Protein AF-A0A6C8H1D2-F1 (afdb_monomer)

Nearest PDB structures (folds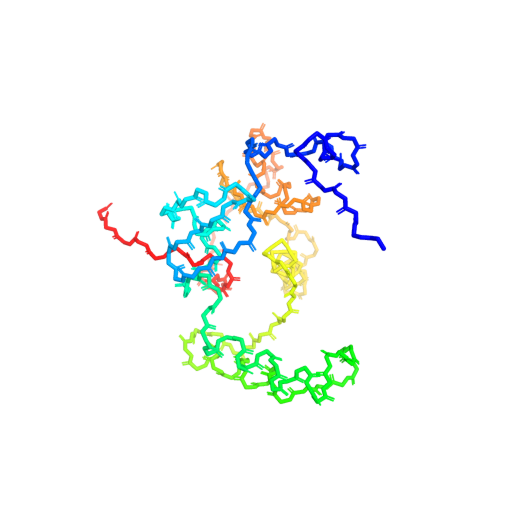eek):
  4add-assembly1_B  TM=1.004E+00  e=3.863E-22  Escherichia coli BL21
  4jev-assembly1_B  TM=9.952E-01  e=5.050E-17  Salmonella enterica subsp. enterica serovar Typhimurium str. LT2
  4jew-assembly1_A  TM=9.933E-01  e=2.148E-16  Salmonella enterica subsp. enterica serovar Typhimurium str. LT2
  4jey-assembly1_A  TM=9.924E-01  e=3.885E-16  Salmonella enterica subsp. enterica serovar Typhimurium str. LT2
  4jf1-assembly1_A  TM=9.965E-01  e=2.013E-15  Salmonella enterica subsp. enterica serovar Typhimurium str. LT2

Organism: NCBI:txid913083

Mean predicted aligned error: 9.1 Å

Radius of gyration: 21.72 Å; Cα contacts (8 Å, |Δi|>4): 127; chains: 1; bounding box: 42×48×67 Å

Solvent-accessible surface area (backbone atoms only — not comparable to full-atom values): 12020 Å² total; per-residue (Å²): 133,83,83,87,84,60,71,67,53,48,72,75,72,45,82,86,85,68,87,77,72,92,69,52,77,73,50,48,51,45,56,34,36,25,29,81,86,65,54,79,42,78,51,85,57,32,81,80,73,63,40,84,72,34,30,78,35,65,71,60,54,49,56,49,51,60,44,57,76,73,61,86,82,74,69,85,91,48,87,54,67,70,61,53,54,51,45,50,54,51,30,76,74,50,92,43,90,75,81,85,90,73,92,44,65,34,54,44,44,49,51,51,53,51,49,53,39,50,51,32,31,78,74,77,27,80,85,57,63,87,80,90,67,47,70,89,43,82,40,42,83,48,78,68,29,33,55,49,15,59,51,70,92,66,85,76,76,83,76,76,83,74,93,76,90,84,93,80,89,90,89,86,88,82,72,100,73,90,77,89,84,135

pLDDT: mean 85.51, std 24.72, range [24.69, 98.88]

Structure (mmCIF, N/CA/C/O backbone):
data_AF-A0A6C8H1D2-F1
#
_entry.id   AF-A0A6C8H1D2-F1
#
loop_
_atom_site.group_PDB
_atom_site.id
_atom_site.type_symbol
_atom_site.label_atom_id
_atom_site.label_alt_id
_atom_site.label_comp_id
_atom_site.label_asym_id
_atom_site.label_entity_id
_atom_site.label_seq_id
_atom_site.pdbx_PDB_ins_code
_atom_site.Cartn_x
_atom_site.Cartn_y
_atom_site.Cartn_z
_atom_site.occupancy
_atom_site.B_iso_or_equiv
_atom_site.auth_seq_id
_atom_site.auth_comp_id
_atom_site.auth_asym_id
_atom_site.auth_atom_id
_atom_site.pdbx_PDB_model_num
ATOM 1 N N . MET A 1 1 ? 1.523 -6.367 33.604 1.00 54.31 1 MET A N 1
ATOM 2 C CA . MET A 1 1 ? 0.778 -5.093 33.691 1.00 54.31 1 MET A CA 1
ATOM 3 C C . MET A 1 1 ? 0.625 -4.563 32.278 1.00 54.31 1 MET A C 1
ATOM 5 O O . MET A 1 1 ? 1.636 -4.448 31.599 1.00 54.31 1 MET A O 1
ATOM 9 N N . SER A 1 2 ? -0.600 -4.346 31.797 1.00 79.19 2 SER A N 1
ATOM 10 C CA . SER A 1 2 ? -0.817 -3.709 30.493 1.00 79.19 2 SER A CA 1
ATOM 11 C C . SER A 1 2 ? -0.502 -2.220 30.609 1.00 79.19 2 SER A C 1
ATOM 13 O O . SER A 1 2 ? -0.982 -1.565 31.533 1.00 79.19 2 SER A O 1
ATOM 15 N N . LEU A 1 3 ? 0.304 -1.697 29.689 1.00 89.12 3 LEU A N 1
ATOM 16 C CA . LEU A 1 3 ? 0.539 -0.263 29.555 1.00 89.12 3 LEU A CA 1
ATOM 17 C C . LEU A 1 3 ? -0.803 0.452 29.302 1.00 89.12 3 LEU A C 1
ATOM 19 O O . LEU A 1 3 ? -1.548 0.043 28.412 1.00 89.12 3 LEU A O 1
ATOM 23 N N . SER A 1 4 ? -1.114 1.493 30.079 1.00 92.38 4 SER A N 1
ATOM 24 C CA . SER A 1 4 ? -2.240 2.388 29.780 1.00 92.38 4 SER A CA 1
ATOM 25 C C . SER A 1 4 ? -1.819 3.343 28.667 1.00 92.38 4 SER A C 1
ATOM 27 O O . SER A 1 4 ? -0.808 4.020 28.816 1.00 92.38 4 SER A O 1
ATOM 29 N N . VAL A 1 5 ? -2.573 3.384 27.567 1.00 96.62 5 VAL A N 1
ATOM 30 C CA . VAL A 1 5 ? -2.261 4.197 26.380 1.00 96.62 5 VAL A CA 1
ATOM 31 C C . VAL A 1 5 ? -3.310 5.293 26.228 1.00 96.62 5 VAL A C 1
ATOM 33 O O . VAL A 1 5 ? -4.494 4.978 26.088 1.00 96.62 5 VAL A O 1
ATOM 36 N N . THR A 1 6 ? -2.877 6.555 26.232 1.00 97.69 6 THR A N 1
ATOM 37 C CA . THR A 1 6 ? -3.731 7.742 26.055 1.00 97.69 6 THR A CA 1
ATOM 38 C C . THR A 1 6 ? -3.340 8.545 24.812 1.00 97.69 6 THR A C 1
ATOM 40 O O . THR A 1 6 ? -2.340 8.255 24.149 1.00 97.69 6 THR A O 1
ATOM 43 N N . ARG A 1 7 ? -4.140 9.563 24.461 1.00 97.94 7 ARG A N 1
ATOM 44 C CA . ARG A 1 7 ? -3.873 10.420 23.296 1.00 97.94 7 ARG A CA 1
ATOM 45 C C . ARG A 1 7 ? -2.615 11.264 23.494 1.00 97.94 7 ARG A C 1
ATOM 47 O O . ARG A 1 7 ? -1.887 11.483 22.531 1.00 97.94 7 ARG A O 1
ATOM 54 N N . GLU A 1 8 ? -2.339 11.695 24.714 1.00 97.81 8 GLU A N 1
ATOM 55 C CA . GLU A 1 8 ? -1.189 12.528 25.076 1.00 97.81 8 GLU A CA 1
ATOM 56 C C . GLU A 1 8 ? 0.129 11.784 24.832 1.00 97.81 8 GLU A C 1
ATOM 58 O O . GLU A 1 8 ? 1.097 12.377 24.360 1.00 97.81 8 GLU A O 1
ATOM 63 N N . ASN A 1 9 ? 0.142 10.458 25.019 1.00 97.88 9 ASN A N 1
ATOM 64 C CA . ASN A 1 9 ? 1.323 9.643 24.732 1.00 97.88 9 ASN A CA 1
ATOM 65 C C . ASN A 1 9 ? 1.768 9.732 23.261 1.00 97.88 9 ASN A C 1
ATOM 67 O O . ASN A 1 9 ? 2.949 9.553 22.974 1.00 97.88 9 ASN A O 1
ATOM 71 N N . PHE A 1 10 ? 0.865 10.034 22.315 1.00 98.06 10 PHE A N 1
ATOM 72 C CA . PHE A 1 10 ? 1.261 10.270 20.922 1.00 98.06 10 PHE A CA 1
ATOM 73 C C . PHE A 1 10 ? 2.179 11.490 20.805 1.00 98.06 10 PHE A C 1
ATOM 75 O O . PHE A 1 10 ? 3.181 11.425 20.099 1.00 98.06 10 PHE A O 1
ATOM 82 N N . ASP A 1 11 ? 1.866 12.579 21.506 1.00 97.62 11 ASP A N 1
ATOM 83 C CA . ASP A 1 11 ? 2.649 13.815 21.435 1.00 97.62 11 ASP A CA 1
ATOM 84 C C . ASP A 1 11 ? 3.996 13.664 22.161 1.00 97.62 11 ASP A C 1
ATOM 86 O O . ASP A 1 11 ? 4.987 14.281 21.777 1.00 97.62 11 ASP A O 1
ATOM 90 N N . GLU A 1 12 ? 4.044 12.808 23.185 1.00 97.94 12 GLU A N 1
ATOM 91 C CA . GLU A 1 12 ? 5.267 12.501 23.928 1.00 97.94 12 GLU A CA 1
ATOM 92 C C . GLU A 1 12 ? 6.219 11.572 23.162 1.00 97.94 12 GLU A C 1
ATOM 94 O O . GLU A 1 12 ? 7.437 11.726 23.259 1.00 97.94 12 GLU A O 1
ATOM 99 N N . TRP A 1 13 ? 5.690 10.563 22.458 1.00 97.94 13 TRP A N 1
ATOM 100 C CA . TRP A 1 13 ? 6.504 9.442 21.964 1.00 97.94 13 TRP A CA 1
ATOM 101 C C . TRP A 1 13 ? 6.688 9.425 20.445 1.00 97.94 13 TRP A C 1
ATOM 103 O O . TRP A 1 13 ? 7.635 8.807 19.955 1.00 97.94 13 TRP A O 1
ATOM 113 N N . MET A 1 14 ? 5.806 10.071 19.677 1.00 98.06 14 MET A N 1
ATOM 114 C CA . MET A 1 14 ? 5.847 10.029 18.215 1.00 98.06 14 MET A CA 1
ATOM 115 C C . MET A 1 14 ? 6.536 11.260 17.629 1.00 98.06 14 MET A C 1
ATOM 117 O O . MET A 1 14 ? 6.365 12.384 18.091 1.00 98.06 14 MET A O 1
ATOM 121 N N . VAL A 1 15 ? 7.277 11.066 16.533 1.00 97.62 15 VAL A N 1
ATOM 122 C CA . VAL A 1 15 ? 7.807 12.193 15.751 1.00 97.62 15 VAL A CA 1
ATOM 123 C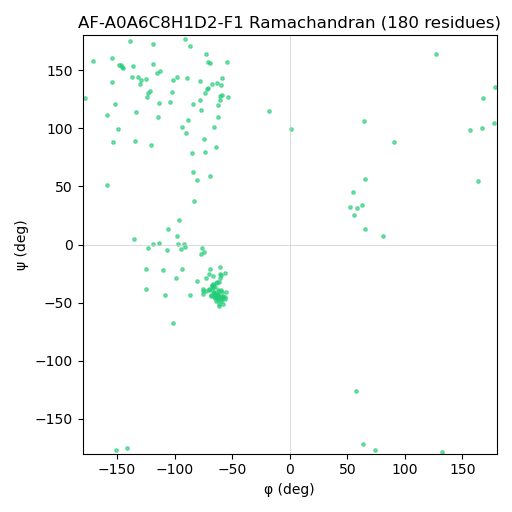 C . VAL A 1 15 ? 6.621 13.027 15.227 1.00 97.62 15 VAL A C 1
ATOM 125 O O . VAL A 1 15 ? 5.735 12.453 14.583 1.00 97.62 15 VAL A O 1
ATOM 128 N N . PRO A 1 16 ? 6.586 14.359 15.439 1.00 96.44 16 PRO A N 1
ATOM 129 C CA . PRO A 1 16 ? 5.388 15.188 15.258 1.00 96.44 16 PRO A CA 1
ATOM 130 C C . PRO A 1 16 ? 5.129 15.568 13.78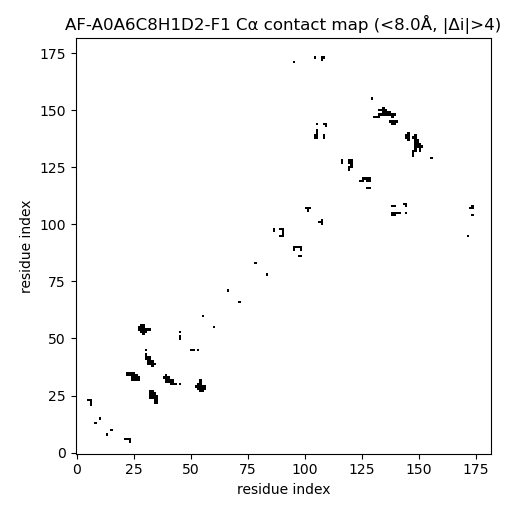8 1.00 96.44 16 PRO A C 1
ATOM 132 O O . PRO A 1 16 ? 5.026 16.735 13.424 1.00 96.44 16 PRO A O 1
ATOM 135 N N . VAL A 1 17 ? 5.034 14.568 12.909 1.00 96.81 17 VAL A N 1
ATOM 136 C CA . VAL A 1 17 ? 4.717 14.738 11.475 1.00 96.81 17 VAL A CA 1
ATOM 137 C C . VAL A 1 17 ? 3.234 14.518 11.155 1.00 96.81 17 VAL A C 1
ATOM 139 O O . VAL A 1 17 ? 2.832 14.604 9.993 1.00 96.81 17 VAL A O 1
ATOM 142 N N . TYR A 1 18 ? 2.424 14.223 12.173 1.00 96.19 18 TYR A N 1
ATOM 143 C CA . TYR A 1 18 ? 0.975 14.064 12.094 1.00 96.19 18 TYR A CA 1
ATOM 144 C C . TYR A 1 18 ? 0.295 14.762 13.269 1.00 96.19 18 TYR A C 1
ATOM 146 O O . TYR A 1 18 ? 0.861 14.858 14.354 1.00 96.19 18 TYR A O 1
ATOM 154 N N . VAL A 1 19 ? -0.954 15.172 13.050 1.00 96.81 19 VAL A N 1
ATOM 155 C CA . VAL A 1 19 ? -1.870 15.650 14.091 1.00 96.81 19 VAL A CA 1
ATOM 156 C C . VAL A 1 19 ? -3.096 14.729 14.067 1.00 96.81 19 VAL A C 1
ATOM 158 O O . VAL A 1 19 ? -4.037 14.989 13.315 1.00 96.81 19 VAL A O 1
ATOM 161 N N . PRO A 1 20 ? -3.063 13.584 14.775 1.00 97.50 20 PRO A N 1
ATOM 162 C CA . PRO A 1 20 ? -4.156 12.618 14.744 1.00 97.50 20 PRO A CA 1
ATOM 163 C C . PRO A 1 20 ? -5.380 13.119 15.519 1.00 97.50 20 PRO A C 1
ATOM 165 O O . PRO A 1 20 ? -5.289 14.041 16.336 1.00 97.50 20 PRO A O 1
ATOM 168 N N . ALA A 1 21 ? -6.521 12.468 15.275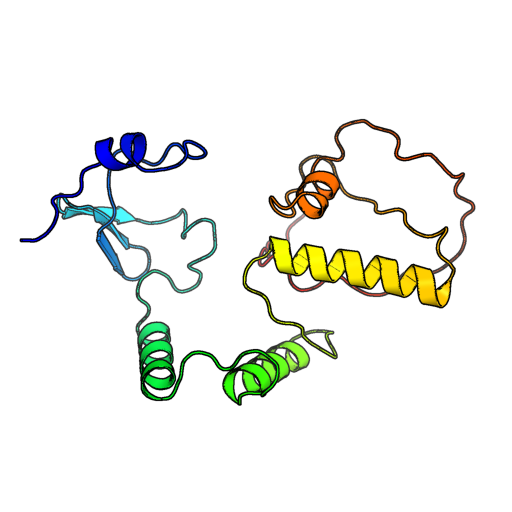 1.00 97.62 21 ALA A N 1
ATOM 169 C CA . ALA A 1 21 ? -7.779 12.714 15.975 1.00 97.62 21 ALA A CA 1
ATOM 170 C C . ALA A 1 21 ? -7.627 12.609 17.512 1.00 97.62 21 ALA A C 1
ATOM 172 O O . ALA A 1 21 ? -6.711 11.941 17.999 1.00 97.62 21 ALA A O 1
ATOM 173 N N . PRO A 1 22 ? -8.525 13.237 18.295 1.00 97.81 22 PRO A N 1
ATOM 174 C CA . PRO A 1 22 ? -8.454 13.208 19.759 1.00 97.81 22 PRO A CA 1
ATOM 175 C C . PRO A 1 22 ? -8.920 11.879 20.385 1.00 97.81 22 PRO A C 1
ATOM 177 O O . PRO A 1 22 ? -8.862 11.734 21.599 1.00 97.81 22 PRO A O 1
ATOM 180 N N . PHE A 1 23 ? -9.387 10.918 19.584 1.00 98.00 23 PHE A N 1
ATOM 181 C CA . PHE A 1 23 ? -9.830 9.593 20.029 1.00 98.00 23 PHE A CA 1
ATOM 182 C C . PHE A 1 23 ? -8.972 8.493 19.394 1.00 98.00 23 PHE A C 1
ATOM 184 O O . PHE A 1 23 ? -8.408 8.681 18.313 1.00 98.00 23 PHE A O 1
ATOM 191 N N . ILE A 1 24 ? -8.893 7.335 20.054 1.00 98.38 24 ILE A N 1
ATOM 192 C CA . ILE A 1 24 ? -8.046 6.208 19.640 1.00 98.38 24 ILE A CA 1
ATOM 193 C C . ILE A 1 24 ? -8.932 5.021 19.240 1.00 98.38 24 ILE A C 1
ATOM 195 O O . ILE A 1 24 ? -9.543 4.407 20.117 1.00 98.38 24 ILE A O 1
ATOM 199 N N . PRO A 1 25 ? -9.005 4.665 17.944 1.00 98.31 25 PRO A N 1
ATOM 200 C CA . PRO A 1 25 ? -9.659 3.442 17.485 1.00 98.31 25 PRO A CA 1
ATOM 201 C C . PRO A 1 25 ? -9.037 2.172 18.080 1.00 98.31 25 PRO A C 1
ATOM 203 O O . PRO A 1 25 ? -7.816 2.039 18.105 1.00 98.31 25 PRO A O 1
ATOM 206 N N . VAL A 1 26 ? -9.867 1.212 18.497 1.00 98.31 26 VAL A N 1
ATOM 207 C CA . VAL A 1 26 ? -9.425 -0.084 19.062 1.00 98.31 26 VAL A CA 1
ATOM 208 C C . VAL A 1 26 ? -10.002 -1.303 18.350 1.00 98.31 26 VAL A C 1
ATOM 210 O O . VAL A 1 26 ? -9.442 -2.392 18.447 1.00 98.31 26 VAL A O 1
ATOM 213 N N . ARG A 1 27 ? -11.112 -1.146 17.623 1.00 98.31 27 ARG A N 1
ATOM 214 C CA . ARG A 1 27 ? -11.693 -2.210 16.795 1.00 98.31 27 ARG A CA 1
ATOM 215 C C . ARG A 1 27 ? -12.376 -1.632 15.566 1.00 98.31 27 ARG A C 1
ATOM 217 O O . ARG A 1 27 ? -12.877 -0.512 15.608 1.00 98.31 27 ARG A O 1
ATOM 224 N N . GLY A 1 28 ? -12.471 -2.433 14.513 1.00 98.38 28 GLY A N 1
ATOM 225 C CA . GLY A 1 28 ? -13.264 -2.121 13.331 1.00 98.38 28 GLY A CA 1
ATOM 226 C C . GLY A 1 28 ? -13.872 -3.380 12.728 1.00 98.38 28 GLY A C 1
ATOM 227 O O . GLY A 1 28 ? -13.333 -4.473 12.895 1.00 98.38 28 GLY A O 1
ATOM 228 N N . GLU A 1 29 ? -14.999 -3.213 12.048 1.00 98.56 29 GLU A N 1
ATOM 229 C CA . GLU A 1 29 ? -15.734 -4.277 11.366 1.00 98.56 29 GLU A CA 1
ATOM 230 C C . GLU A 1 29 ? -16.497 -3.681 10.178 1.00 98.56 29 GLU A C 1
ATOM 232 O O . GLU A 1 29 ? -17.316 -2.773 10.345 1.00 98.56 29 GLU A O 1
ATOM 237 N N . GLY A 1 30 ? -16.211 -4.160 8.964 1.00 98.31 30 GLY A N 1
ATOM 238 C CA . GLY A 1 30 ? -16.788 -3.585 7.747 1.00 98.31 30 GLY A CA 1
ATOM 239 C C . GLY A 1 30 ? -16.451 -2.095 7.637 1.00 98.31 30 GLY A C 1
ATOM 240 O O . GLY A 1 30 ? -15.286 -1.713 7.730 1.00 98.31 30 GLY A O 1
ATOM 241 N N . SER A 1 31 ? -17.459 -1.238 7.482 1.00 98.62 31 SER A N 1
ATOM 242 C CA . SER A 1 31 ? -17.284 0.226 7.443 1.00 98.62 31 SER A CA 1
ATOM 243 C C . SER A 1 31 ? -17.523 0.908 8.796 1.00 98.62 31 SER A C 1
ATOM 245 O O . SER A 1 31 ? -17.828 2.097 8.829 1.00 98.62 31 SER A O 1
ATOM 247 N N . ARG A 1 32 ? -17.426 0.181 9.916 1.00 98.69 32 ARG A N 1
ATOM 248 C CA . ARG A 1 32 ? -17.556 0.735 11.272 1.00 98.69 32 ARG A CA 1
ATOM 249 C C . ARG A 1 32 ? -16.258 0.619 12.062 1.00 98.69 32 ARG A C 1
ATOM 251 O O . ARG A 1 32 ? -15.509 -0.347 11.908 1.00 98.69 32 ARG A O 1
ATOM 258 N N . LEU A 1 33 ? -16.029 1.589 12.939 1.00 98.38 33 LEU A N 1
ATOM 259 C CA . LEU A 1 33 ? -14.860 1.705 13.806 1.00 98.38 33 LEU A CA 1
ATOM 260 C C . LEU A 1 33 ? -15.309 2.112 15.215 1.00 98.38 33 LEU A C 1
ATOM 262 O O . LEU A 1 33 ? -16.249 2.890 15.347 1.00 98.38 33 LEU A O 1
ATOM 266 N N . TRP A 1 34 ? -14.651 1.615 16.261 1.00 98.75 34 TRP A N 1
ATOM 267 C CA . TRP A 1 34 ? -14.943 1.992 17.647 1.00 98.75 34 TRP A CA 1
ATOM 268 C C . TRP A 1 34 ? -13.675 2.394 18.387 1.00 98.75 34 TRP A C 1
ATOM 270 O O . TRP A 1 34 ? -12.623 1.777 18.189 1.00 98.75 34 TRP A O 1
ATOM 280 N N . ASP A 1 35 ? -13.778 3.412 19.239 1.00 98.56 35 ASP A N 1
ATOM 281 C CA . ASP A 1 35 ? -12.669 3.907 20.059 1.00 98.56 35 ASP A CA 1
ATOM 282 C C . ASP A 1 35 ? -12.573 3.244 21.443 1.00 98.56 35 ASP A C 1
ATOM 284 O O . ASP A 1 35 ? -13.390 2.397 21.810 1.00 98.56 35 ASP A O 1
ATOM 288 N N . GLN A 1 36 ? -11.540 3.613 22.208 1.00 98.06 36 GLN A N 1
ATOM 289 C CA . GLN A 1 36 ? -11.292 3.134 23.575 1.00 98.06 36 GLN A CA 1
ATOM 290 C C . GLN A 1 36 ? -12.465 3.375 24.540 1.00 98.06 36 GLN A C 1
ATOM 292 O O . GLN A 1 36 ? -12.589 2.656 25.530 1.00 98.06 36 GLN A O 1
ATOM 297 N N . GLN A 1 37 ? -13.316 4.369 24.271 1.00 97.69 37 GLN A N 1
ATOM 298 C CA . GLN A 1 37 ? -14.501 4.694 25.068 1.00 97.69 37 GLN A CA 1
ATOM 299 C C . GLN A 1 37 ? -15.762 3.977 24.552 1.00 97.69 37 GLN A C 1
ATOM 301 O O . GLN A 1 37 ? -16.844 4.145 25.111 1.00 97.69 37 GLN A O 1
ATOM 306 N N . GLY A 1 38 ? -15.634 3.165 23.498 1.00 98.12 38 GLY A N 1
ATOM 307 C CA . GLY A 1 38 ? -16.721 2.399 22.898 1.00 98.12 38 GLY A CA 1
ATOM 308 C C . GLY A 1 38 ? -17.605 3.200 21.943 1.00 98.12 38 GLY A C 1
ATOM 309 O O . GLY A 1 38 ? -18.619 2.671 21.486 1.00 98.12 38 GLY A O 1
ATOM 310 N N . LYS A 1 39 ? -17.250 4.446 21.607 1.00 98.62 39 LYS A N 1
ATOM 311 C CA . LYS A 1 39 ? -18.019 5.243 20.647 1.00 98.62 39 LYS A CA 1
ATOM 312 C C . LYS A 1 39 ? -17.824 4.692 19.239 1.00 98.62 39 LYS A C 1
ATOM 314 O O . LYS A 1 39 ? -16.703 4.408 18.827 1.00 98.62 39 LYS A O 1
ATOM 319 N N . GLU A 1 40 ? -18.930 4.549 18.515 1.00 98.69 40 GLU A N 1
ATOM 320 C CA . GLU A 1 40 ? -18.973 4.060 17.136 1.00 98.69 40 GLU A CA 1
ATOM 321 C C . GLU A 1 40 ? -18.828 5.200 16.121 1.00 98.69 40 GLU A C 1
ATOM 323 O O . GLU A 1 40 ? -19.395 6.282 16.288 1.00 98.69 40 GLU A O 1
ATOM 328 N N . TYR A 1 41 ? -18.127 4.912 15.027 1.00 98.69 41 TYR A N 1
ATOM 329 C CA . TYR A 1 41 ? -17.958 5.767 13.861 1.00 98.69 41 TYR A CA 1
ATOM 330 C C . TYR A 1 41 ? -18.261 4.960 12.596 1.00 98.69 41 TYR A C 1
ATOM 332 O O . TYR A 1 41 ? -17.813 3.820 12.463 1.00 98.69 41 TYR A O 1
ATOM 340 N N . ILE A 1 42 ? -18.966 5.566 11.639 1.00 98.69 42 ILE A N 1
ATOM 341 C CA . ILE A 1 42 ? -19.000 5.072 10.257 1.00 98.69 42 ILE A CA 1
ATOM 342 C C . ILE A 1 42 ? -17.763 5.627 9.544 1.00 98.69 42 ILE A C 1
ATOM 344 O O . ILE A 1 42 ? -17.571 6.842 9.479 1.00 98.69 42 ILE A O 1
ATOM 348 N N . ASP A 1 43 ? -16.910 4.742 9.035 1.00 98.50 43 ASP A N 1
ATOM 349 C CA . ASP A 1 43 ? -15.638 5.096 8.414 1.00 98.50 43 ASP A CA 1
ATOM 350 C C . ASP A 1 43 ? -15.796 5.324 6.905 1.00 98.50 43 ASP A C 1
ATOM 352 O O . ASP A 1 43 ? -15.735 4.394 6.100 1.00 98.50 43 ASP A O 1
ATOM 356 N N . PHE A 1 44 ? -15.962 6.591 6.527 1.00 98.12 44 PHE A N 1
ATOM 357 C CA . PHE A 1 44 ? -15.868 7.042 5.135 1.00 98.12 44 PHE A CA 1
ATOM 358 C C . PHE A 1 44 ? -14.457 7.492 4.731 1.00 98.12 44 PHE A C 1
ATOM 360 O O . PHE A 1 44 ? -14.241 7.840 3.573 1.00 98.12 44 PHE A O 1
ATOM 367 N N . ALA A 1 45 ? -13.486 7.482 5.650 1.00 97.94 45 ALA A N 1
ATOM 368 C CA . ALA A 1 45 ? -12.089 7.762 5.324 1.00 97.94 45 ALA A CA 1
ATOM 369 C C . ALA A 1 45 ? -11.394 6.528 4.724 1.00 97.94 45 ALA A C 1
ATOM 371 O O . ALA A 1 45 ? -10.479 6.663 3.906 1.00 97.94 45 ALA A O 1
ATOM 372 N N . GLY A 1 46 ? -11.801 5.323 5.140 1.00 96.50 46 GLY A N 1
ATOM 373 C CA . GLY A 1 46 ? -11.315 4.051 4.606 1.00 96.50 46 GLY A CA 1
ATOM 374 C C . GLY A 1 46 ? -9.804 3.879 4.753 1.00 96.50 46 GLY A C 1
ATOM 375 O O . GLY A 1 46 ? -9.161 3.299 3.880 1.00 96.50 46 GLY A O 1
ATOM 376 N N . GLY A 1 47 ? -9.210 4.452 5.804 1.00 94.94 47 GLY A N 1
ATOM 377 C CA . GLY A 1 47 ? -7.757 4.464 5.988 1.00 94.94 47 GLY A CA 1
ATOM 378 C C . GLY A 1 47 ? -7.002 5.212 4.884 1.00 94.94 47 GLY A C 1
ATOM 379 O O . GLY A 1 47 ? -5.905 4.802 4.528 1.00 94.94 47 GLY A O 1
ATOM 380 N N . ILE A 1 48 ? -7.586 6.283 4.330 1.00 96.00 48 ILE A N 1
ATOM 381 C CA . ILE A 1 48 ? -7.082 6.991 3.140 1.00 96.00 48 ILE A CA 1
ATOM 382 C C . ILE A 1 48 ? -7.163 6.069 1.911 1.00 96.00 48 ILE A C 1
ATOM 384 O O . ILE A 1 48 ? -6.169 5.790 1.243 1.00 96.00 48 ILE A O 1
ATOM 388 N N . ALA A 1 49 ? -8.375 5.570 1.641 1.00 96.25 49 ALA A N 1
ATOM 389 C CA . ALA A 1 49 ? -8.686 4.648 0.539 1.00 96.25 49 ALA A CA 1
ATOM 390 C C . ALA A 1 49 ? -7.851 3.344 0.512 1.00 96.25 49 ALA A C 1
ATOM 392 O O . ALA A 1 49 ? -7.690 2.724 -0.538 1.00 96.25 49 ALA A O 1
ATOM 393 N N . VAL A 1 50 ? -7.339 2.903 1.664 1.00 97.94 50 VAL A N 1
ATOM 394 C CA . VAL A 1 50 ? -6.592 1.641 1.812 1.00 97.94 50 VAL A CA 1
ATOM 395 C C . VAL A 1 50 ? -7.536 0.462 2.054 1.00 97.94 50 VAL A C 1
ATOM 397 O O . VAL A 1 50 ? -7.385 -0.600 1.452 1.00 97.94 50 VAL A O 1
ATOM 400 N N . ASN A 1 51 ? -8.537 0.637 2.916 1.00 97.81 51 ASN A N 1
ATOM 401 C CA . ASN A 1 51 ? -9.396 -0.443 3.401 1.00 97.81 51 ASN A CA 1
ATOM 402 C C . ASN A 1 51 ? -10.552 -0.736 2.432 1.00 97.81 51 ASN A C 1
ATOM 404 O O . ASN A 1 51 ? -11.721 -0.598 2.785 1.00 97.81 51 ASN A O 1
ATOM 408 N N . ALA A 1 52 ? -10.235 -1.158 1.206 1.00 98.12 52 ALA A N 1
ATOM 409 C CA . ALA A 1 52 ? -11.222 -1.391 0.146 1.00 98.12 52 ALA A CA 1
ATOM 410 C C . ALA A 1 52 ? -12.278 -2.468 0.482 1.00 98.12 52 ALA A C 1
ATOM 412 O O . ALA A 1 52 ? -13.380 -2.434 -0.057 1.00 98.12 52 ALA A O 1
ATOM 413 N N . LEU A 1 53 ? -11.956 -3.409 1.377 1.00 98.19 53 LEU A N 1
ATOM 414 C CA . LEU A 1 53 ? -12.869 -4.456 1.864 1.00 98.19 53 LEU A CA 1
ATOM 415 C C . LEU A 1 53 ? -13.366 -4.193 3.299 1.00 98.19 53 LEU A C 1
ATOM 417 O O . LEU A 1 53 ? -13.923 -5.084 3.938 1.00 98.19 53 LEU A O 1
ATOM 421 N N . GLY A 1 54 ? -13.155 -2.981 3.818 1.00 98.38 54 GLY A N 1
ATOM 422 C CA . GLY A 1 54 ? -13.465 -2.623 5.199 1.00 98.38 54 GLY A CA 1
ATOM 423 C C . GLY A 1 54 ? -12.486 -3.198 6.229 1.00 98.38 54 GLY A C 1
ATOM 424 O O . GLY A 1 54 ? -11.480 -3.835 5.908 1.00 98.38 54 GLY A O 1
ATOM 425 N N . HIS A 1 55 ? -12.781 -2.940 7.500 1.00 98.69 55 HIS A N 1
ATOM 426 C CA . HIS A 1 55 ? -11.988 -3.374 8.646 1.00 98.69 55 HIS A CA 1
ATOM 427 C C . HIS A 1 55 ? -12.218 -4.852 8.970 1.00 98.69 55 HIS A C 1
ATOM 429 O O . HIS A 1 55 ? -13.349 -5.338 8.938 1.00 98.69 55 HIS A O 1
ATOM 435 N N . ALA A 1 56 ? -11.134 -5.547 9.332 1.00 97.94 56 ALA A N 1
ATOM 436 C CA . ALA A 1 56 ? -11.137 -6.923 9.838 1.00 97.94 56 ALA A CA 1
ATOM 437 C C . ALA A 1 56 ? -11.889 -7.951 8.962 1.00 97.94 56 ALA A C 1
ATOM 439 O O . ALA A 1 56 ? -12.424 -8.931 9.486 1.00 97.94 56 ALA A O 1
ATOM 440 N N . HIS A 1 57 ? -11.893 -7.760 7.636 1.00 98.56 57 HIS A N 1
ATOM 441 C CA . HIS A 1 57 ? -12.611 -8.626 6.699 1.00 98.56 57 HIS A CA 1
ATOM 442 C C . HIS A 1 57 ? -12.227 -10.112 6.887 1.00 98.56 57 HIS A C 1
ATOM 444 O O . HIS A 1 57 ? -11.034 -10.441 6.839 1.00 98.56 57 HIS A O 1
ATOM 450 N N . PRO A 1 58 ? -13.199 -11.031 7.064 1.00 98.25 58 PRO A N 1
ATOM 451 C CA . PRO A 1 58 ? -12.933 -12.415 7.466 1.00 98.25 58 PRO A CA 1
ATOM 452 C C . PRO A 1 58 ? -12.008 -13.152 6.492 1.00 98.25 58 PRO A C 1
ATOM 454 O O . PRO A 1 58 ? -11.024 -13.739 6.929 1.00 98.25 58 PRO A O 1
ATOM 457 N N . ALA A 1 59 ? -12.230 -13.014 5.180 1.00 98.56 59 ALA A N 1
ATOM 458 C CA . ALA A 1 59 ? -11.375 -13.651 4.173 1.00 98.56 59 ALA A CA 1
ATOM 459 C C . ALA A 1 59 ? -9.914 -13.150 4.196 1.00 98.56 59 ALA A C 1
ATOM 461 O O . ALA A 1 59 ? -8.995 -13.919 3.928 1.00 98.56 59 ALA A O 1
ATOM 462 N N . LEU A 1 60 ? -9.674 -11.873 4.541 1.00 98.50 60 LEU A N 1
ATOM 463 C CA . LEU A 1 60 ? -8.309 -11.342 4.652 1.00 98.50 60 LEU A CA 1
ATOM 464 C C . LEU A 1 60 ? -7.614 -11.882 5.904 1.00 98.50 60 LEU A C 1
ATOM 466 O O . LEU A 1 60 ? -6.434 -12.220 5.859 1.00 98.50 60 LEU A O 1
ATOM 470 N N . ARG A 1 61 ? -8.349 -11.987 7.018 1.00 98.50 61 ARG A N 1
ATOM 471 C CA . ARG A 1 61 ? -7.835 -12.561 8.269 1.00 98.50 61 ARG A CA 1
ATOM 472 C C . ARG A 1 61 ? -7.514 -14.044 8.123 1.00 98.50 61 ARG A C 1
ATOM 474 O O . ARG A 1 61 ? -6.496 -14.488 8.643 1.00 98.50 61 ARG A O 1
ATOM 481 N N . GLU A 1 62 ? -8.367 -14.798 7.440 1.00 98.62 62 GLU A N 1
ATOM 482 C CA . GLU A 1 62 ? -8.144 -16.216 7.160 1.00 98.62 62 GLU A CA 1
ATOM 483 C C . GLU A 1 62 ? -6.881 -16.416 6.314 1.00 98.62 62 GLU A C 1
ATOM 485 O O . GLU A 1 62 ? -5.964 -17.102 6.760 1.00 98.62 62 GLU A O 1
ATOM 490 N N . ALA A 1 63 ? -6.771 -15.719 5.176 1.00 98.62 63 ALA A N 1
ATOM 491 C CA . ALA A 1 63 ? -5.597 -15.798 4.305 1.00 98.62 63 ALA A CA 1
ATOM 492 C C . ALA A 1 63 ? -4.295 -15.383 5.016 1.00 98.62 63 ALA A C 1
ATOM 494 O O . ALA A 1 63 ? -3.250 -16.009 4.824 1.00 98.62 63 ALA A O 1
ATOM 495 N N . LEU A 1 64 ? -4.353 -14.344 5.862 1.00 98.62 64 LEU A N 1
ATOM 496 C CA . LEU A 1 64 ? -3.217 -13.919 6.679 1.00 98.62 64 LEU A CA 1
ATOM 497 C C . LEU A 1 64 ? -2.785 -15.025 7.648 1.00 98.62 64 LEU A C 1
ATOM 499 O O . LEU A 1 64 ? -1.608 -15.372 7.680 1.00 98.62 64 LEU A O 1
ATOM 503 N N . ASN A 1 65 ? -3.722 -15.580 8.422 1.00 98.62 65 ASN A N 1
ATOM 504 C CA . ASN A 1 65 ? -3.424 -16.619 9.409 1.00 98.62 65 ASN A CA 1
ATOM 505 C C . ASN A 1 65 ? -2.909 -17.905 8.755 1.00 98.62 65 ASN A C 1
ATOM 507 O O . ASN A 1 65 ? -1.948 -18.495 9.245 1.00 98.62 65 ASN A O 1
ATOM 511 N N . GLU A 1 66 ? -3.510 -18.331 7.642 1.00 98.62 66 GLU A N 1
ATOM 512 C CA . GLU A 1 66 ? -3.088 -19.530 6.916 1.00 98.62 66 GLU A CA 1
ATOM 513 C C . GLU A 1 66 ? -1.620 -19.425 6.478 1.00 98.62 66 GLU A C 1
ATOM 515 O O . GLU A 1 66 ? -0.815 -20.311 6.772 1.00 98.62 66 GLU A O 1
ATOM 520 N N . GLN A 1 67 ? -1.239 -18.321 5.827 1.00 98.69 67 GLN A N 1
ATOM 521 C CA . GLN A 1 67 ? 0.139 -18.133 5.375 1.00 98.69 67 GLN A CA 1
ATOM 522 C C . GLN A 1 67 ? 1.104 -17.901 6.549 1.00 98.69 67 GLN A C 1
ATOM 524 O O . GLN A 1 67 ? 2.215 -18.438 6.541 1.00 98.69 67 GLN A O 1
ATOM 529 N N . ALA A 1 68 ? 0.686 -17.154 7.576 1.00 98.56 68 ALA A N 1
ATOM 530 C CA . ALA A 1 68 ? 1.491 -16.886 8.767 1.00 98.56 68 ALA A CA 1
ATOM 531 C C . ALA A 1 68 ? 1.849 -18.162 9.549 1.00 98.56 68 ALA A C 1
ATOM 533 O O . ALA A 1 68 ? 2.942 -18.249 10.109 1.00 98.56 68 ALA A O 1
ATOM 534 N N . ASN A 1 69 ? 0.976 -19.172 9.540 1.00 98.50 69 ASN A N 1
ATOM 535 C CA . ASN A 1 69 ? 1.241 -20.479 10.149 1.00 98.50 69 ASN A CA 1
ATOM 536 C C . ASN A 1 69 ? 2.225 -21.348 9.343 1.00 98.50 69 ASN A C 1
ATOM 538 O O . ASN A 1 69 ? 2.619 -22.416 9.808 1.00 98.50 69 ASN A O 1
ATOM 542 N N . ARG A 1 70 ? 2.635 -20.912 8.143 1.00 98.50 70 ARG A N 1
ATOM 543 C CA . ARG A 1 70 ? 3.636 -21.590 7.305 1.00 98.50 70 ARG A CA 1
ATOM 544 C C . ARG A 1 70 ? 4.992 -20.897 7.410 1.00 98.50 70 ARG A C 1
ATOM 546 O O . ARG A 1 70 ? 5.942 -21.479 7.919 1.00 98.50 70 ARG A O 1
ATOM 553 N N . PHE A 1 71 ? 5.083 -19.668 6.901 1.00 98.56 71 PHE A N 1
ATOM 554 C CA . PHE A 1 71 ? 6.251 -18.784 6.995 1.00 98.56 71 PHE A CA 1
ATOM 555 C C . PHE A 1 71 ? 5.892 -17.375 6.496 1.00 98.56 71 PHE A C 1
ATOM 557 O O . PHE A 1 71 ? 4.963 -17.204 5.704 1.00 98.56 71 PHE A O 1
ATOM 564 N N . TRP A 1 72 ? 6.665 -16.371 6.924 1.00 98.12 72 TRP A N 1
ATOM 565 C CA . TRP A 1 72 ? 6.360 -14.957 6.670 1.00 98.12 72 TRP A CA 1
ATOM 566 C C . TRP A 1 72 ? 7.299 -14.325 5.641 1.00 98.12 72 TRP A C 1
ATOM 568 O O . TRP A 1 72 ? 6.858 -13.576 4.772 1.00 98.12 72 TRP A O 1
ATOM 578 N N . HIS A 1 73 ? 8.602 -14.599 5.735 1.00 98.44 73 HIS A N 1
ATOM 579 C CA . HIS A 1 73 ? 9.605 -13.881 4.955 1.00 98.44 73 HIS A CA 1
ATOM 580 C C . HIS A 1 73 ? 10.872 -14.710 4.729 1.00 98.44 73 HIS A C 1
ATOM 582 O O . HIS A 1 73 ? 11.359 -15.371 5.642 1.00 98.44 73 HIS A O 1
ATOM 588 N N . THR A 1 74 ? 11.424 -14.626 3.519 1.00 98.25 74 THR A N 1
ATOM 589 C CA . THR A 1 74 ? 12.644 -15.337 3.089 1.00 98.25 74 THR A CA 1
ATOM 590 C C . THR A 1 74 ? 13.616 -14.439 2.315 1.00 98.25 74 THR A C 1
ATOM 592 O O . THR A 1 74 ? 14.603 -14.920 1.760 1.00 98.25 74 THR A O 1
ATOM 595 N N . GLY A 1 75 ? 13.328 -13.138 2.206 1.00 97.62 75 GLY A N 1
ATOM 596 C CA . GLY A 1 75 ? 13.961 -12.265 1.217 1.00 97.62 75 GLY A CA 1
ATOM 597 C C . GLY A 1 75 ? 13.637 -12.671 -0.228 1.00 97.62 75 GLY A C 1
ATOM 598 O O . GLY A 1 75 ? 12.805 -13.541 -0.473 1.00 97.62 75 GLY A O 1
ATOM 599 N N . ASN A 1 76 ? 14.315 -12.035 -1.190 1.00 97.75 76 ASN A N 1
ATOM 600 C CA . ASN A 1 76 ? 14.136 -12.288 -2.630 1.00 97.75 76 ASN A CA 1
ATOM 601 C C . ASN A 1 76 ? 15.192 -13.239 -3.230 1.00 97.75 76 ASN A C 1
ATOM 603 O O . ASN A 1 76 ? 15.226 -13.421 -4.443 1.00 97.75 76 ASN A O 1
ATOM 607 N N . GLY A 1 77 ? 16.051 -13.851 -2.402 1.00 97.69 77 GLY A N 1
ATOM 608 C CA . GLY A 1 77 ? 16.923 -14.951 -2.846 1.00 97.69 77 GLY A CA 1
ATOM 609 C C . GLY A 1 77 ? 16.139 -16.230 -3.163 1.00 97.69 77 GLY A C 1
ATOM 610 O O . GLY A 1 77 ? 16.599 -17.065 -3.935 1.00 97.69 77 GLY A O 1
ATOM 611 N N . TYR A 1 78 ? 14.928 -16.340 -2.609 1.00 98.12 78 TYR A N 1
ATOM 612 C CA . TYR A 1 78 ? 13.971 -17.411 -2.850 1.00 98.12 78 TYR A CA 1
ATOM 613 C C . TYR A 1 78 ? 12.642 -16.806 -3.298 1.00 98.12 78 TYR A C 1
ATOM 615 O O . TYR A 1 78 ? 12.222 -15.765 -2.791 1.00 98.12 78 TYR A O 1
ATOM 623 N N . THR A 1 79 ? 11.962 -17.469 -4.230 1.00 98.25 79 THR A N 1
ATOM 624 C CA . THR A 1 79 ? 10.577 -17.126 -4.573 1.00 98.25 79 THR A CA 1
ATOM 625 C C . THR A 1 79 ? 9.591 -17.850 -3.655 1.00 98.25 79 THR A C 1
ATOM 627 O O . THR A 1 79 ? 9.969 -18.734 -2.887 1.00 98.25 79 THR A O 1
ATOM 630 N N . ASN A 1 80 ? 8.313 -17.488 -3.736 1.00 98.62 80 ASN A N 1
ATOM 631 C CA . ASN A 1 80 ? 7.235 -18.169 -3.032 1.00 98.62 80 ASN A CA 1
ATOM 632 C C . ASN A 1 80 ? 5.952 -18.189 -3.870 1.00 98.62 80 ASN A C 1
ATOM 634 O O . ASN A 1 80 ? 5.702 -17.305 -4.692 1.00 98.62 80 ASN A O 1
ATOM 638 N N . GLU A 1 81 ? 5.125 -19.210 -3.649 1.00 98.62 81 GLU A N 1
ATOM 639 C CA . GLU A 1 81 ? 3.900 -19.3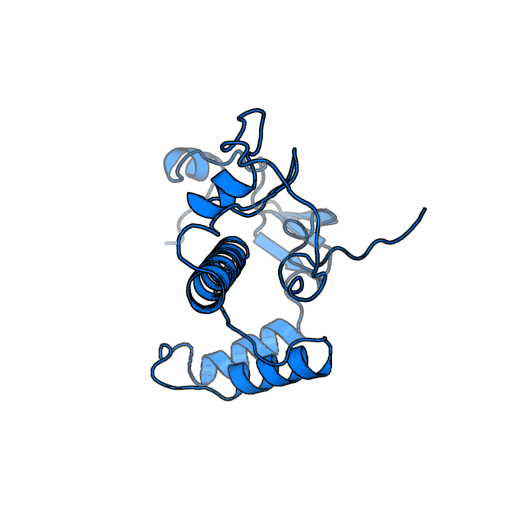87 -4.424 1.00 98.62 81 GLU A CA 1
ATOM 640 C C . GLU A 1 81 ? 2.895 -18.227 -4.292 1.00 98.62 81 GLU A C 1
ATOM 642 O O . GLU A 1 81 ? 2.318 -17.862 -5.319 1.00 98.62 81 GLU A O 1
ATOM 647 N N . PRO A 1 82 ? 2.658 -17.616 -3.105 1.00 98.62 82 PRO A N 1
ATOM 648 C CA . PRO A 1 82 ? 1.767 -16.459 -3.000 1.00 98.62 82 PRO A CA 1
ATOM 649 C C . PRO A 1 82 ? 2.176 -15.295 -3.910 1.00 98.62 82 PRO A C 1
ATOM 651 O O . PRO A 1 82 ? 1.329 -14.763 -4.630 1.00 98.62 82 PRO A O 1
ATOM 654 N N . ALA A 1 83 ? 3.466 -14.944 -3.946 1.00 98.50 83 ALA A N 1
ATOM 655 C CA . ALA A 1 83 ? 3.976 -13.880 -4.807 1.00 98.50 83 ALA A CA 1
ATOM 656 C C . ALA A 1 83 ? 3.772 -14.202 -6.296 1.00 98.50 83 ALA A C 1
ATOM 658 O O . ALA A 1 83 ? 3.292 -13.353 -7.047 1.00 98.50 83 ALA A O 1
ATOM 659 N N . LEU A 1 84 ? 4.070 -15.435 -6.724 1.00 98.81 84 LEU A N 1
ATOM 660 C CA . LEU A 1 84 ? 3.879 -15.856 -8.118 1.00 98.81 84 LEU A CA 1
ATOM 661 C C . LEU A 1 84 ? 2.397 -15.887 -8.520 1.00 98.81 84 LEU A C 1
ATOM 663 O O . LEU A 1 84 ? 2.045 -15.417 -9.603 1.00 98.81 84 LEU A O 1
ATOM 667 N N . ARG A 1 85 ? 1.511 -16.380 -7.642 1.00 98.88 85 ARG A N 1
ATOM 668 C CA . ARG A 1 85 ? 0.057 -16.375 -7.875 1.00 98.88 85 ARG A CA 1
ATOM 669 C C . ARG A 1 85 ? -0.490 -14.954 -7.993 1.00 98.88 85 ARG A C 1
ATOM 671 O O . ARG A 1 85 ? -1.296 -14.694 -8.885 1.00 98.88 85 ARG A O 1
ATOM 678 N N . LEU A 1 86 ? -0.051 -14.036 -7.129 1.00 98.75 86 LEU A N 1
ATOM 679 C CA . LEU A 1 86 ? -0.456 -12.632 -7.200 1.00 98.75 86 LEU A CA 1
ATOM 680 C C . LEU A 1 86 ? 0.066 -11.959 -8.475 1.00 98.75 86 LEU A C 1
ATOM 682 O O . LEU A 1 86 ? -0.701 -11.291 -9.164 1.00 98.75 86 LEU A O 1
ATOM 686 N N . ALA A 1 87 ? 1.335 -12.178 -8.832 1.00 98.75 87 ALA A N 1
ATOM 687 C CA . ALA A 1 87 ? 1.914 -11.639 -10.060 1.00 98.75 87 ALA A CA 1
ATOM 688 C C . ALA A 1 87 ? 1.142 -12.110 -11.298 1.00 98.75 87 ALA A C 1
ATOM 690 O O . ALA A 1 87 ? 0.786 -11.291 -12.142 1.00 98.75 87 ALA A O 1
ATOM 691 N N . LYS A 1 88 ? 0.811 -13.407 -11.377 1.00 98.81 88 LYS A N 1
ATOM 692 C CA . LYS A 1 88 ? 0.037 -13.956 -12.496 1.00 98.81 88 LYS A CA 1
ATOM 693 C C . LYS A 1 88 ? -1.361 -13.345 -12.587 1.00 98.81 88 LYS A C 1
ATOM 695 O O . LYS A 1 88 ? -1.770 -12.960 -13.673 1.00 98.81 88 LYS A O 1
ATOM 700 N N . LYS A 1 89 ? -2.061 -13.186 -11.455 1.00 98.88 89 LYS A N 1
ATOM 701 C CA . LYS A 1 89 ? -3.373 -12.516 -11.413 1.00 98.88 89 LYS A CA 1
ATOM 702 C C . LYS A 1 89 ? -3.307 -11.074 -11.930 1.00 98.88 89 LYS A C 1
ATOM 704 O O . LYS A 1 89 ? -4.210 -10.654 -12.642 1.00 98.88 89 LYS A O 1
ATOM 709 N N . LEU A 1 90 ? -2.256 -10.328 -11.584 1.00 98.75 90 LEU A N 1
ATOM 710 C CA . LEU A 1 90 ? -2.060 -8.952 -12.053 1.00 98.75 90 LEU A CA 1
ATOM 711 C C . LEU A 1 90 ? -1.755 -8.892 -13.554 1.00 98.75 90 LEU A C 1
ATOM 713 O O . LEU A 1 90 ? -2.319 -8.053 -14.250 1.00 98.75 90 LEU A O 1
ATOM 717 N N . ILE A 1 91 ? -0.895 -9.786 -14.046 1.00 98.75 91 ILE A N 1
ATOM 718 C CA . ILE A 1 91 ? -0.564 -9.908 -15.473 1.00 98.75 91 ILE A CA 1
ATOM 719 C C . ILE A 1 91 ? -1.827 -10.211 -16.283 1.00 98.75 91 ILE A C 1
ATOM 721 O O . ILE A 1 91 ? -2.126 -9.508 -17.238 1.00 98.75 91 ILE A O 1
ATOM 725 N N . ASP A 1 92 ? -2.623 -11.190 -15.851 1.00 98.75 92 ASP A N 1
ATOM 726 C CA . ASP A 1 92 ? -3.823 -11.611 -16.585 1.00 98.75 92 ASP A CA 1
ATOM 727 C C . ASP A 1 92 ? -4.925 -10.545 -16.617 1.00 98.75 92 ASP A C 1
ATOM 729 O O . ASP A 1 92 ? -5.742 -10.524 -17.534 1.00 98.75 92 ASP A O 1
ATOM 733 N N . ALA A 1 93 ? -4.969 -9.670 -15.611 1.00 98.69 93 ALA A N 1
ATOM 734 C CA . ALA A 1 93 ? -5.997 -8.643 -15.476 1.00 98.69 93 ALA A CA 1
ATOM 735 C C . ALA A 1 93 ? -5.598 -7.279 -16.067 1.00 98.69 93 ALA A C 1
ATOM 737 O O . ALA A 1 93 ? -6.399 -6.344 -16.023 1.00 98.69 93 ALA A O 1
ATOM 738 N N . THR A 1 94 ? -4.366 -7.113 -16.562 1.00 98.44 94 THR A N 1
ATOM 739 C CA . THR A 1 94 ? -3.834 -5.806 -16.985 1.00 98.44 94 THR A CA 1
ATOM 740 C C . THR A 1 94 ? -2.983 -5.917 -18.254 1.00 98.44 94 THR A C 1
ATOM 742 O O . THR A 1 94 ? -2.876 -6.976 -18.856 1.00 98.44 94 THR A O 1
ATOM 745 N N . PHE A 1 95 ? -2.365 -4.813 -18.690 1.00 98.25 95 PHE A N 1
ATOM 746 C CA . PHE A 1 95 ? -1.401 -4.835 -19.799 1.00 98.25 95 PHE A CA 1
ATOM 747 C C . PHE A 1 95 ? -0.021 -5.380 -19.396 1.00 98.25 95 PHE A C 1
ATOM 749 O O . PHE A 1 95 ? 0.869 -5.483 -20.238 1.00 98.25 95 PHE A O 1
ATOM 756 N N . ALA A 1 96 ? 0.214 -5.608 -18.102 1.00 98.31 96 ALA A N 1
ATOM 757 C CA . ALA A 1 96 ? 1.543 -5.893 -17.591 1.00 98.31 96 ALA A CA 1
ATOM 758 C C . ALA A 1 96 ? 2.022 -7.283 -18.024 1.00 98.31 96 ALA A C 1
ATOM 760 O O . ALA A 1 96 ? 1.319 -8.268 -17.856 1.00 98.31 96 ALA A O 1
ATOM 761 N N . GLU A 1 97 ? 3.269 -7.379 -18.481 1.00 98.56 97 GLU A N 1
ATOM 762 C CA . GLU A 1 97 ? 3.926 -8.669 -18.743 1.00 98.56 97 GLU A CA 1
ATOM 763 C C . GLU A 1 97 ? 4.746 -9.159 -17.537 1.00 98.56 97 GLU A C 1
ATOM 765 O O . GLU A 1 97 ? 5.084 -10.338 -17.431 1.00 98.56 97 GLU A O 1
ATOM 770 N N . ARG A 1 98 ? 5.123 -8.243 -16.634 1.00 98.31 98 ARG A N 1
ATOM 771 C CA . ARG A 1 98 ? 5.963 -8.497 -15.452 1.00 98.31 98 ARG A CA 1
ATOM 772 C C . ARG A 1 98 ? 5.556 -7.589 -14.296 1.00 98.31 98 ARG A C 1
ATOM 774 O O . ARG A 1 98 ? 5.055 -6.490 -14.514 1.00 98.31 98 ARG A O 1
ATOM 781 N N . VAL A 1 99 ? 5.832 -8.036 -13.070 1.00 98.62 99 VAL A N 1
ATOM 782 C CA . VAL A 1 99 ? 5.493 -7.326 -11.827 1.00 98.62 99 VAL A CA 1
ATOM 783 C C . VAL A 1 99 ? 6.704 -7.279 -10.895 1.00 98.62 99 VAL A C 1
ATOM 785 O O . VAL A 1 99 ? 7.476 -8.233 -10.818 1.00 98.62 99 VAL A O 1
ATOM 788 N N . PHE A 1 100 ? 6.847 -6.170 -10.171 1.00 98.62 100 PHE A N 1
ATOM 789 C CA . PHE A 1 100 ? 7.778 -5.997 -9.058 1.00 98.62 100 PHE A CA 1
ATOM 790 C C . PHE A 1 100 ? 6.982 -5.634 -7.797 1.00 98.62 100 PHE A C 1
ATOM 792 O O . PHE A 1 100 ? 6.133 -4.745 -7.850 1.00 98.62 100 PHE A O 1
ATOM 799 N N . PHE A 1 101 ? 7.252 -6.309 -6.676 1.00 98.62 101 PHE A N 1
ATOM 800 C CA . PHE A 1 101 ? 6.586 -6.048 -5.396 1.00 98.62 101 PHE A CA 1
ATOM 801 C C . PHE A 1 101 ? 7.469 -5.225 -4.457 1.00 98.62 101 PHE A C 1
ATOM 803 O O . PHE A 1 101 ? 8.679 -5.430 -4.371 1.00 98.62 101 PHE A O 1
ATOM 810 N N . CYS A 1 102 ? 6.831 -4.312 -3.731 1.00 98.38 102 CYS A N 1
ATOM 811 C CA . CYS A 1 102 ? 7.427 -3.461 -2.706 1.00 98.38 102 CYS A CA 1
ATOM 812 C C . CYS A 1 102 ? 6.364 -3.117 -1.651 1.00 98.38 102 CYS A C 1
ATOM 814 O O . CYS A 1 102 ? 5.239 -3.614 -1.719 1.00 98.38 102 CYS A O 1
ATOM 816 N N . ASN A 1 103 ? 6.716 -2.294 -0.667 1.00 97.88 103 ASN A N 1
ATOM 817 C CA . ASN A 1 103 ? 5.952 -2.165 0.574 1.00 97.88 103 ASN A CA 1
ATOM 818 C C . ASN A 1 103 ? 5.162 -0.854 0.667 1.00 97.88 103 ASN A C 1
ATOM 820 O O . ASN A 1 103 ? 4.420 -0.644 1.623 1.00 97.88 103 ASN A O 1
ATOM 824 N N . SER A 1 104 ? 5.317 0.056 -0.298 1.00 97.75 104 SER A N 1
ATOM 825 C CA . SER A 1 104 ? 4.567 1.312 -0.332 1.00 97.75 104 SER A CA 1
ATOM 826 C C . SER A 1 104 ? 4.427 1.871 -1.746 1.00 97.75 104 SER A C 1
ATOM 828 O O . SER A 1 104 ? 5.230 1.579 -2.633 1.00 97.75 104 SER A O 1
ATOM 830 N N . GLY A 1 105 ? 3.452 2.764 -1.944 1.00 96.25 105 GLY A N 1
ATOM 831 C CA . GLY A 1 105 ? 3.311 3.499 -3.206 1.00 96.25 105 GLY A CA 1
ATOM 832 C C . GLY A 1 105 ? 4.528 4.373 -3.545 1.00 96.25 105 GLY A C 1
ATOM 833 O O . GLY A 1 105 ? 4.837 4.565 -4.718 1.00 96.25 105 GLY A O 1
ATOM 834 N N . ALA A 1 106 ? 5.265 4.856 -2.537 1.00 97.62 106 ALA A N 1
ATOM 835 C CA . ALA A 1 106 ? 6.495 5.613 -2.762 1.00 97.62 106 ALA A CA 1
ATOM 836 C C . ALA A 1 106 ? 7.611 4.720 -3.331 1.00 97.62 106 ALA A C 1
ATOM 838 O O . ALA A 1 106 ? 8.260 5.102 -4.299 1.00 97.62 106 ALA A O 1
ATOM 839 N N . GLU A 1 107 ? 7.798 3.509 -2.796 1.00 98.06 107 GLU A N 1
ATOM 840 C CA . GLU A 1 107 ? 8.759 2.539 -3.344 1.00 98.06 107 GLU A CA 1
ATOM 841 C C . GLU A 1 107 ? 8.367 2.070 -4.754 1.00 98.06 107 GLU A C 1
ATOM 843 O O . GLU A 1 107 ? 9.237 1.911 -5.612 1.00 98.06 107 GLU A O 1
ATOM 848 N N . ALA A 1 108 ? 7.065 1.915 -5.023 1.00 98.44 108 ALA A N 1
ATOM 849 C CA . ALA A 1 108 ? 6.567 1.595 -6.359 1.00 98.44 108 ALA A CA 1
ATOM 850 C C . ALA A 1 108 ? 6.924 2.701 -7.367 1.00 98.44 108 ALA A C 1
ATOM 852 O O . ALA A 1 108 ? 7.436 2.416 -8.452 1.00 98.44 108 ALA A O 1
ATOM 853 N N . ASN A 1 109 ? 6.738 3.969 -6.985 1.00 98.31 109 ASN A N 1
ATOM 854 C CA . ASN A 1 109 ? 7.121 5.107 -7.819 1.00 98.31 109 ASN A CA 1
ATOM 855 C C . ASN A 1 109 ? 8.643 5.237 -7.972 1.00 98.31 109 ASN A C 1
ATOM 857 O O . ASN A 1 109 ? 9.109 5.500 -9.075 1.00 98.31 109 ASN A O 1
ATOM 861 N N . GLU A 1 110 ? 9.440 4.999 -6.926 1.00 98.50 110 GLU A N 1
ATOM 862 C CA . GLU A 1 110 ? 10.908 4.926 -7.042 1.00 98.50 110 GLU A CA 1
ATOM 863 C C . GLU A 1 110 ? 11.335 3.879 -8.079 1.00 98.50 110 GLU A C 1
ATOM 865 O O . GLU A 1 110 ? 12.160 4.161 -8.952 1.00 98.50 110 GLU A O 1
ATOM 870 N N . ALA A 1 111 ? 10.750 2.677 -8.028 1.00 98.44 111 ALA A N 1
ATOM 871 C CA . ALA A 1 111 ? 11.028 1.619 -8.993 1.00 98.44 111 ALA A CA 1
ATOM 872 C C 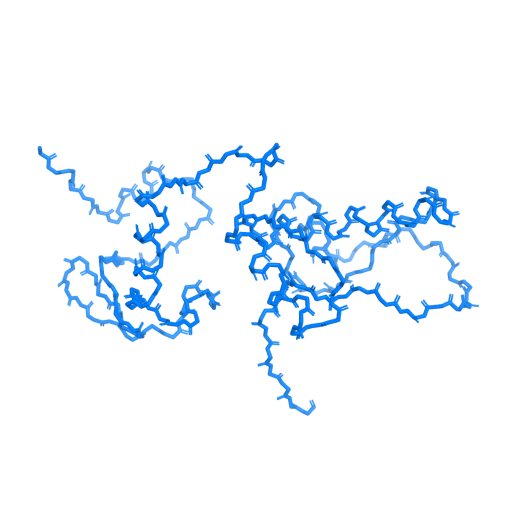. ALA A 1 111 ? 10.645 2.040 -10.420 1.00 98.44 111 ALA A C 1
ATOM 874 O O . ALA A 1 111 ? 11.455 1.880 -11.336 1.00 98.44 111 ALA A O 1
ATOM 875 N N . ALA A 1 112 ? 9.464 2.638 -10.605 1.00 98.44 112 ALA A N 1
ATOM 876 C CA . ALA A 1 112 ? 9.001 3.123 -11.903 1.00 98.44 112 ALA A CA 1
ATOM 877 C C . ALA A 1 112 ? 9.913 4.224 -12.476 1.00 98.44 112 ALA A C 1
ATOM 879 O O . ALA A 1 112 ? 10.347 4.136 -13.626 1.00 98.44 112 ALA A O 1
ATOM 880 N N . LEU A 1 113 ? 10.274 5.228 -11.671 1.00 98.00 113 LEU A N 1
ATOM 881 C CA . LEU A 1 113 ? 11.133 6.341 -12.089 1.00 98.00 113 LEU A CA 1
ATOM 882 C C . LEU A 1 113 ? 12.558 5.866 -12.414 1.00 98.00 113 LEU A C 1
ATOM 884 O O . LEU A 1 113 ? 13.152 6.302 -13.405 1.00 98.00 113 LEU A O 1
ATOM 888 N N . LYS A 1 114 ? 13.109 4.942 -11.613 1.00 98.44 114 LYS A N 1
ATOM 889 C CA . LYS A 1 114 ? 14.417 4.321 -11.873 1.00 98.44 114 LYS A CA 1
ATOM 890 C C . LYS A 1 114 ? 14.398 3.482 -13.145 1.00 98.44 114 LYS A C 1
ATOM 892 O O . LYS A 1 114 ? 15.335 3.583 -13.935 1.00 98.44 114 LYS A O 1
ATOM 897 N N . LEU A 1 115 ? 13.349 2.688 -13.358 1.00 98.62 115 LEU A N 1
ATOM 898 C CA . LEU A 1 115 ? 13.199 1.870 -14.559 1.00 98.62 115 LEU A CA 1
ATOM 899 C C . LEU A 1 115 ? 13.091 2.745 -15.811 1.00 98.62 115 LEU A C 1
ATOM 901 O O . LEU A 1 115 ? 13.808 2.496 -16.775 1.00 98.62 115 LEU A O 1
ATOM 905 N N . ALA A 1 116 ? 12.274 3.802 -15.775 1.00 98.00 116 ALA A N 1
ATOM 906 C CA . ALA A 1 116 ? 12.122 4.738 -16.887 1.00 98.00 116 ALA A CA 1
ATOM 907 C C . ALA A 1 116 ? 13.448 5.429 -17.247 1.00 98.00 116 ALA A C 1
ATOM 909 O O . ALA A 1 116 ? 13.826 5.474 -18.419 1.00 98.00 116 ALA A O 1
ATOM 910 N N . ARG A 1 117 ? 14.198 5.915 -16.244 1.00 97.81 117 ARG A N 1
ATOM 911 C CA . ARG A 1 117 ? 15.527 6.504 -16.472 1.00 97.81 117 ARG A CA 1
ATOM 912 C C . ARG A 1 117 ? 16.518 5.488 -17.019 1.00 97.81 117 ARG A C 1
ATOM 914 O O . ARG A 1 117 ? 17.160 5.776 -18.021 1.00 97.81 117 ARG A O 1
ATOM 921 N N . LYS A 1 118 ? 16.616 4.301 -16.410 1.00 98.50 118 LYS A N 1
ATOM 922 C CA . LYS A 1 118 ? 17.531 3.254 -16.880 1.00 98.50 118 LYS A CA 1
ATOM 923 C C . LYS A 1 118 ? 17.218 2.866 -18.325 1.00 98.50 118 LYS A C 1
ATOM 925 O O . LYS A 1 118 ? 18.123 2.803 -19.146 1.00 98.50 118 LYS A O 1
ATOM 930 N N . TYR A 1 119 ? 15.942 2.671 -18.650 1.00 98.56 119 TYR A N 1
ATOM 931 C CA . TYR A 1 119 ? 15.510 2.370 -20.009 1.00 98.56 119 TYR A CA 1
ATOM 932 C C . TYR A 1 119 ? 15.923 3.472 -20.994 1.00 98.56 119 TYR A C 1
ATOM 934 O O . TYR A 1 119 ? 16.493 3.181 -22.043 1.00 98.56 119 TYR A O 1
ATOM 942 N N . ALA A 1 120 ? 15.692 4.744 -20.653 1.00 98.31 120 ALA A N 1
ATOM 943 C CA . ALA A 1 120 ? 16.104 5.869 -21.488 1.00 98.31 120 ALA A CA 1
ATOM 944 C C . ALA A 1 120 ? 17.631 5.947 -21.658 1.00 98.31 120 ALA A C 1
ATOM 946 O O . ALA A 1 120 ? 18.111 6.221 -22.758 1.00 98.31 120 ALA A O 1
ATOM 947 N N . HIS A 1 121 ? 18.394 5.667 -20.600 1.00 98.19 121 HIS A N 1
ATOM 948 C CA . HIS A 1 121 ? 19.858 5.637 -20.635 1.00 98.19 121 HIS A CA 1
ATOM 949 C C . HIS A 1 121 ? 20.382 4.521 -21.534 1.00 98.19 121 HIS A C 1
ATOM 951 O O . HIS A 1 121 ? 21.224 4.788 -22.384 1.00 98.19 121 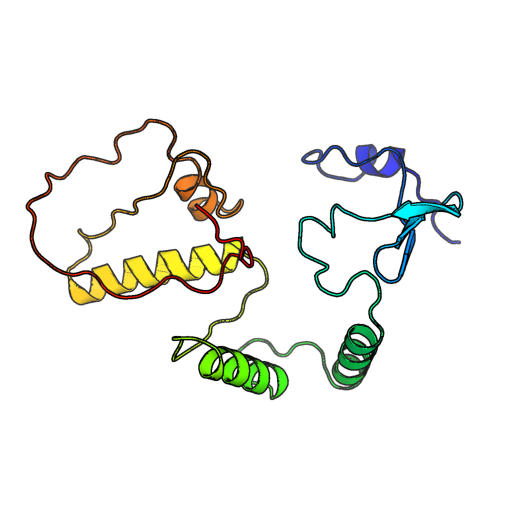HIS A O 1
ATOM 957 N N . ASP A 1 122 ? 19.833 3.312 -21.407 1.00 98.44 122 ASP A N 1
ATOM 958 C CA . ASP A 1 122 ? 20.236 2.152 -22.205 1.00 98.44 122 ASP A CA 1
ATOM 959 C C . ASP A 1 122 ? 19.871 2.313 -23.695 1.00 98.44 122 ASP A C 1
ATOM 961 O O . ASP A 1 122 ? 20.576 1.806 -24.565 1.00 98.44 122 ASP A O 1
ATOM 965 N N . ARG A 1 123 ? 18.741 2.970 -24.004 1.00 98.31 123 ARG A N 1
ATOM 966 C CA . ARG A 1 123 ? 18.185 3.036 -25.371 1.00 98.31 123 ARG A CA 1
ATOM 967 C C . ARG A 1 123 ? 18.504 4.314 -26.136 1.00 98.31 123 ARG A C 1
ATOM 969 O O . ARG A 1 123 ? 18.534 4.278 -27.360 1.00 98.31 123 ARG A O 1
ATOM 976 N N . VAL A 1 124 ? 18.689 5.434 -25.441 1.00 97.62 124 VAL A N 1
ATOM 977 C CA . VAL A 1 124 ? 18.901 6.756 -26.057 1.00 97.62 124 VAL A CA 1
ATOM 978 C C . VAL A 1 124 ? 20.190 7.405 -25.557 1.00 97.62 124 VAL A C 1
ATOM 980 O O . VAL A 1 124 ? 20.907 8.033 -26.331 1.00 97.62 124 VAL A O 1
ATOM 983 N N . GLY A 1 125 ? 20.508 7.238 -24.274 1.00 96.50 125 GLY A N 1
ATOM 984 C CA . GLY A 1 125 ? 21.736 7.726 -23.651 1.00 96.50 125 GLY A CA 1
ATOM 985 C C . GLY A 1 125 ? 21.482 8.559 -22.396 1.00 96.50 125 GLY A C 1
ATOM 986 O O . GLY A 1 125 ? 20.382 9.059 -22.154 1.00 96.50 125 GLY A O 1
ATOM 987 N N . ASN A 1 126 ? 22.533 8.748 -21.595 1.00 95.56 126 ASN A N 1
ATOM 988 C CA . ASN A 1 126 ? 22.455 9.343 -20.249 1.00 95.56 126 ASN A CA 1
ATOM 989 C C . ASN A 1 126 ? 21.897 10.781 -20.215 1.00 95.56 126 ASN A C 1
ATOM 991 O O . ASN A 1 126 ? 21.422 11.254 -19.181 1.00 95.56 126 ASN A O 1
ATOM 995 N N . HIS A 1 127 ? 21.917 11.481 -21.351 1.00 96.50 127 HIS A N 1
ATOM 996 C CA . HIS A 1 127 ? 21.356 12.824 -21.487 1.00 96.50 127 HIS A CA 1
ATOM 997 C C . HIS A 1 127 ? 19.814 12.836 -21.415 1.00 96.50 127 HIS A C 1
ATOM 999 O O . HIS A 1 127 ? 19.228 13.833 -20.993 1.00 96.50 127 HIS A O 1
ATOM 1005 N N . LYS A 1 128 ? 19.129 11.731 -21.752 1.00 96.00 128 LYS A N 1
ATOM 1006 C CA . LYS A 1 128 ? 17.662 11.627 -21.697 1.00 96.00 128 LYS A CA 1
ATOM 1007 C C . LYS A 1 128 ? 17.188 11.250 -20.286 1.00 96.00 128 LYS A C 1
ATOM 1009 O O . LYS A 1 128 ? 16.847 10.104 -20.016 1.00 96.00 128 LYS A O 1
ATOM 1014 N N . SER A 1 129 ? 17.158 12.234 -19.385 1.00 96.12 129 SER A N 1
ATOM 1015 C CA . SER A 1 129 ? 16.858 12.029 -17.949 1.00 96.12 129 SER A CA 1
ATOM 1016 C C . SER A 1 129 ? 15.673 12.836 -17.397 1.00 96.12 129 SER A C 1
ATOM 1018 O O . SER A 1 129 ? 15.343 12.711 -16.210 1.00 96.12 129 SER A O 1
ATOM 1020 N N . GLY A 1 130 ? 15.065 13.689 -18.226 1.00 94.88 130 GLY A N 1
ATOM 1021 C CA . GLY A 1 130 ? 13.962 14.563 -17.829 1.00 94.88 130 GLY A CA 1
ATOM 1022 C C . GLY A 1 130 ? 12.720 13.779 -17.404 1.00 94.88 130 GLY A C 1
ATOM 1023 O O . GLY A 1 130 ? 12.364 12.787 -18.034 1.00 94.88 130 GLY A O 1
ATOM 1024 N N . ILE A 1 131 ? 12.068 14.241 -16.338 1.00 96.31 131 ILE A N 1
ATOM 1025 C CA . ILE A 1 131 ? 10.803 13.701 -15.829 1.00 96.31 131 ILE A CA 1
ATOM 1026 C C . ILE A 1 131 ? 9.813 14.855 -15.788 1.00 96.31 131 ILE A C 1
ATOM 1028 O O . ILE A 1 131 ? 10.111 15.906 -15.221 1.00 96.31 131 ILE A O 1
ATOM 1032 N N . VAL A 1 132 ? 8.656 14.656 -16.411 1.00 94.62 132 VAL A N 1
ATOM 1033 C CA . VAL A 1 132 ? 7.551 15.616 -16.400 1.00 94.62 132 VAL A CA 1
ATOM 1034 C C . VAL A 1 132 ? 6.505 15.114 -15.416 1.00 94.62 132 VAL A C 1
ATOM 1036 O O . VAL A 1 132 ? 6.123 13.948 -15.456 1.00 94.62 132 VAL A O 1
ATOM 1039 N N . ALA A 1 133 ? 6.057 16.004 -14.540 1.00 94.06 133 ALA A N 1
ATOM 1040 C CA . ALA A 1 133 ? 5.012 15.758 -13.559 1.00 94.06 133 ALA A CA 1
ATOM 1041 C C . ALA A 1 133 ? 4.094 16.983 -13.473 1.00 94.06 133 ALA A C 1
ATOM 1043 O O . ALA A 1 133 ? 4.342 18.006 -14.119 1.00 94.06 133 ALA A O 1
ATOM 1044 N N . PHE A 1 134 ? 3.026 16.878 -12.689 1.00 91.50 134 PHE A N 1
ATOM 1045 C CA . PHE A 1 134 ? 1.961 17.875 -12.651 1.00 91.50 134 PHE A CA 1
ATOM 1046 C C . PHE A 1 134 ? 1.926 18.611 -11.313 1.00 91.50 134 PHE A C 1
ATOM 1048 O O . PHE A 1 134 ? 2.248 18.055 -10.263 1.00 91.50 134 PHE A O 1
ATOM 1055 N N . LYS A 1 135 ? 1.503 19.879 -11.350 1.00 92.44 135 LYS A N 1
ATOM 1056 C CA . LYS A 1 135 ? 1.237 20.656 -10.134 1.00 92.44 135 LYS A CA 1
ATOM 1057 C C . LYS A 1 135 ? 0.162 19.947 -9.306 1.00 92.44 135 LYS A C 1
ATOM 1059 O O . LYS A 1 135 ? -0.784 19.406 -9.870 1.00 92.44 135 LYS A O 1
ATOM 1064 N N . ASN A 1 136 ? 0.307 19.994 -7.982 1.00 90.88 136 ASN A N 1
ATOM 1065 C CA . ASN A 1 136 ? -0.569 19.332 -7.004 1.00 90.88 136 ASN A CA 1
ATOM 1066 C C . ASN A 1 136 ? -0.544 17.792 -7.042 1.00 90.88 136 ASN A C 1
ATOM 1068 O O . ASN A 1 136 ? -1.402 17.158 -6.431 1.00 90.88 136 ASN A O 1
ATOM 1072 N N . ALA A 1 137 ? 0.425 17.176 -7.725 1.00 94.12 137 ALA A N 1
ATOM 1073 C CA . ALA A 1 137 ? 0.604 15.731 -7.668 1.00 94.12 137 ALA A CA 1
ATOM 1074 C C . ALA A 1 137 ? 1.106 15.272 -6.286 1.00 94.12 137 ALA A C 1
ATOM 1076 O O . ALA A 1 137 ? 1.760 16.022 -5.561 1.00 94.12 137 ALA A O 1
ATOM 1077 N N . PHE A 1 138 ? 0.843 14.008 -5.946 1.00 94.38 138 PHE A N 1
ATOM 1078 C CA . PHE A 1 138 ? 1.407 13.333 -4.778 1.00 94.38 138 PHE A CA 1
ATOM 1079 C C . PHE A 1 138 ? 1.923 11.950 -5.188 1.00 94.38 138 PHE A C 1
ATOM 1081 O O . PHE A 1 138 ? 1.144 11.078 -5.565 1.00 94.38 138 PHE A O 1
ATOM 1088 N N . HIS A 1 139 ? 3.241 11.745 -5.118 1.00 96.25 139 HIS A N 1
ATOM 1089 C CA . HIS A 1 139 ? 3.892 10.498 -5.548 1.00 96.25 139 HIS A CA 1
ATOM 1090 C C . HIS A 1 139 ? 4.639 9.770 -4.425 1.00 96.25 139 HIS A C 1
ATOM 1092 O O . HIS A 1 139 ? 5.210 8.705 -4.656 1.00 96.25 139 HIS A O 1
ATOM 1098 N N . GLY A 1 140 ? 4.620 10.308 -3.206 1.00 94.38 140 GLY A N 1
ATOM 1099 C CA . GLY A 1 140 ? 5.317 9.737 -2.060 1.00 94.38 140 GLY A CA 1
ATOM 1100 C C . GLY A 1 140 ? 6.131 10.770 -1.292 1.00 94.38 140 GLY A C 1
ATOM 1101 O O . GLY A 1 140 ? 6.121 11.960 -1.603 1.00 94.38 140 GLY A O 1
ATOM 1102 N N . ARG A 1 141 ? 6.810 10.293 -0.245 1.00 96.12 141 ARG A N 1
ATOM 1103 C CA . ARG A 1 141 ? 7.611 11.117 0.674 1.00 96.12 141 ARG A CA 1
ATOM 1104 C C . ARG A 1 141 ? 9.118 10.835 0.597 1.00 96.12 141 ARG A C 1
ATOM 1106 O O . ARG A 1 141 ? 9.873 11.448 1.343 1.00 96.12 141 ARG A O 1
ATOM 1113 N N . THR A 1 142 ? 9.571 9.927 -0.274 1.00 96.69 142 THR A N 1
ATOM 1114 C CA . THR A 1 142 ? 11.016 9.752 -0.524 1.00 96.69 142 THR A CA 1
ATOM 1115 C C . THR A 1 142 ? 11.545 10.950 -1.302 1.00 96.69 142 THR A C 1
ATOM 1117 O O . THR A 1 142 ? 10.784 11.623 -1.997 1.00 96.69 142 THR A O 1
ATOM 1120 N N . LEU A 1 143 ? 12.852 11.213 -1.230 1.00 97.31 143 LEU A N 1
ATOM 1121 C CA . LEU A 1 143 ? 13.441 12.397 -1.857 1.00 97.31 143 LEU A CA 1
ATOM 1122 C C . LEU A 1 143 ? 13.122 12.494 -3.356 1.00 97.31 143 LEU A C 1
ATOM 1124 O O . LEU A 1 143 ? 12.800 13.578 -3.838 1.00 97.31 143 LEU A O 1
ATOM 1128 N N . PHE A 1 144 ? 13.164 11.387 -4.103 1.00 96.69 144 PHE A N 1
ATOM 1129 C CA . PHE A 1 144 ? 12.889 11.439 -5.536 1.00 96.69 144 PHE A CA 1
ATOM 1130 C C . PHE A 1 144 ? 11.391 11.598 -5.822 1.00 96.69 144 PHE A C 1
ATOM 1132 O O . PHE A 1 144 ? 11.006 12.426 -6.649 1.00 96.69 144 PHE A O 1
ATOM 1139 N N . THR A 1 145 ? 10.537 10.867 -5.101 1.00 95.44 145 THR A N 1
ATOM 1140 C CA . THR A 1 145 ? 9.084 10.905 -5.323 1.00 95.44 145 THR A CA 1
ATOM 1141 C C . THR A 1 145 ? 8.451 12.225 -4.897 1.00 95.44 145 THR A C 1
ATOM 1143 O O . THR A 1 145 ? 7.615 12.759 -5.626 1.00 95.44 145 THR A O 1
ATOM 1146 N N . VAL A 1 146 ? 8.895 12.813 -3.783 1.00 94.00 146 VAL A N 1
ATOM 1147 C CA . VAL A 1 146 ? 8.435 14.140 -3.361 1.00 94.00 146 VAL A CA 1
ATOM 1148 C C . VAL A 1 146 ? 8.928 15.225 -4.322 1.00 94.00 146 VAL A C 1
ATOM 1150 O O . VAL A 1 146 ? 8.180 16.144 -4.634 1.00 94.00 146 VAL A O 1
ATOM 1153 N N . SER A 1 147 ? 10.143 15.095 -4.871 1.00 92.81 147 SER A N 1
ATOM 1154 C CA . SER A 1 147 ? 10.670 16.035 -5.874 1.00 92.81 147 SER A CA 1
ATOM 1155 C C . SER A 1 147 ? 9.902 15.965 -7.195 1.00 92.81 147 SER A C 1
ATOM 1157 O O . SER A 1 147 ? 9.686 16.991 -7.832 1.00 92.81 147 SER A O 1
ATOM 1159 N N . ALA A 1 148 ? 9.465 14.767 -7.599 1.00 86.88 148 ALA A N 1
ATOM 1160 C CA . ALA A 1 148 ? 8.592 14.599 -8.757 1.00 86.88 148 ALA A CA 1
ATOM 1161 C C . ALA A 1 148 ? 7.200 15.215 -8.513 1.00 86.88 148 ALA A C 1
ATOM 1163 O O . ALA A 1 148 ? 6.616 15.784 -9.425 1.00 86.88 148 ALA A O 1
ATOM 1164 N N . ALA A 1 149 ? 6.682 15.141 -7.284 1.00 74.94 149 ALA A N 1
ATOM 1165 C CA . ALA A 1 149 ? 5.384 15.699 -6.900 1.00 74.94 149 ALA A CA 1
ATOM 1166 C C . ALA A 1 149 ? 5.392 17.236 -6.740 1.00 74.94 149 ALA A C 1
ATOM 1168 O O . ALA A 1 149 ? 4.453 17.920 -7.143 1.00 74.94 149 ALA A O 1
ATOM 1169 N N . LEU A 1 150 ? 6.474 17.796 -6.191 1.00 58.78 150 LEU A N 1
ATOM 1170 C CA . LEU A 1 150 ? 6.655 19.226 -5.919 1.00 58.78 150 LEU A CA 1
ATOM 1171 C C . LEU A 1 150 ? 7.138 20.016 -7.142 1.00 58.78 150 LEU A C 1
ATOM 1173 O O . LEU A 1 150 ? 7.918 20.957 -6.994 1.00 58.78 150 LEU A O 1
ATOM 1177 N N . ALA A 1 151 ? 6.665 19.699 -8.350 1.00 51.34 151 ALA A N 1
ATOM 1178 C CA . ALA A 1 151 ? 6.900 20.523 -9.539 1.00 51.34 151 ALA A CA 1
ATOM 1179 C C . ALA A 1 151 ? 6.126 21.864 -9.453 1.00 51.34 151 ALA A C 1
ATOM 1181 O O . ALA A 1 151 ? 5.292 22.209 -10.288 1.00 51.34 151 ALA A O 1
ATOM 1182 N N . VAL A 1 152 ? 6.404 22.642 -8.407 1.00 39.19 152 VAL A N 1
ATOM 1183 C CA . VAL A 1 152 ? 5.984 24.017 -8.194 1.00 39.19 152 VAL A CA 1
ATOM 1184 C C . VAL A 1 152 ? 7.113 24.899 -8.727 1.00 39.19 152 VAL A C 1
ATOM 1186 O O . VAL A 1 152 ? 8.142 25.093 -8.091 1.00 39.19 152 VAL A O 1
ATOM 1189 N N . ASN A 1 153 ? 6.915 25.427 -9.936 1.00 36.12 153 ASN A N 1
ATOM 1190 C CA . ASN A 1 153 ? 7.586 26.629 -10.444 1.00 36.12 153 ASN A CA 1
ATOM 1191 C C . ASN A 1 153 ? 9.133 26.658 -10.436 1.00 36.12 153 ASN A C 1
ATOM 1193 O O . ASN A 1 153 ? 9.729 27.699 -10.156 1.00 36.12 153 ASN A O 1
ATOM 1197 N N . ARG A 1 154 ? 9.815 25.587 -10.861 1.00 35.56 154 ARG A N 1
ATOM 1198 C CA . ARG A 1 154 ? 11.174 25.739 -11.412 1.00 35.56 154 ARG A CA 1
ATOM 1199 C C . ARG A 1 154 ? 11.267 25.171 -12.824 1.00 35.56 154 ARG A C 1
ATOM 1201 O O . ARG A 1 154 ? 10.845 24.034 -13.030 1.00 35.56 154 ARG A O 1
ATOM 1208 N N . PRO A 1 155 ? 11.815 25.925 -13.797 1.00 34.69 155 PRO A N 1
ATOM 1209 C CA . PRO A 1 155 ? 12.169 25.352 -15.080 1.00 34.69 155 PRO A CA 1
ATOM 1210 C C . PRO A 1 155 ? 13.296 24.352 -14.820 1.00 34.69 155 PRO A C 1
ATOM 1212 O O . PRO A 1 155 ? 14.450 24.728 -14.627 1.00 34.69 155 PRO A O 1
ATOM 1215 N N . ILE A 1 156 ? 12.963 23.064 -14.775 1.00 43.81 156 ILE A N 1
ATOM 1216 C CA . ILE A 1 156 ? 13.952 22.016 -15.012 1.00 43.81 156 ILE A CA 1
ATOM 1217 C C . ILE A 1 156 ? 14.401 22.263 -16.453 1.00 43.81 156 ILE A C 1
ATOM 1219 O O . ILE A 1 156 ? 13.574 22.171 -17.356 1.00 43.81 156 ILE A O 1
ATOM 1223 N N . HIS A 1 157 ? 15.645 22.722 -16.620 1.00 35.59 157 HIS A N 1
ATOM 1224 C CA . HIS A 1 157 ? 16.246 23.218 -17.860 1.00 35.59 157 HIS A CA 1
ATOM 1225 C C . HIS A 1 157 ? 15.510 22.818 -19.146 1.00 35.59 157 HIS A C 1
ATOM 1227 O O . HIS A 1 157 ? 15.474 21.651 -19.538 1.00 35.59 157 HIS A O 1
ATOM 1233 N N . SER A 1 158 ? 14.968 23.827 -19.825 1.00 33.81 158 SER A N 1
ATOM 1234 C CA . SER A 1 158 ? 14.406 23.738 -21.165 1.00 33.81 158 SER A CA 1
ATOM 1235 C C . SER A 1 158 ? 15.493 23.376 -22.182 1.00 33.81 158 SER A C 1
ATOM 1237 O O . SER A 1 158 ? 16.021 24.227 -22.895 1.00 33.81 158 SER A O 1
ATOM 1239 N N . GLN A 1 159 ? 15.802 22.089 -22.328 1.00 32.97 159 GLN A N 1
ATOM 1240 C CA . GLN A 1 159 ? 16.323 21.614 -23.605 1.00 32.97 159 GLN A CA 1
ATOM 1241 C C . GLN A 1 159 ? 15.160 21.547 -24.595 1.00 32.97 159 GLN A C 1
ATOM 1243 O O . GLN A 1 159 ? 14.399 20.590 -24.660 1.00 32.97 159 GLN A O 1
ATOM 1248 N N . ARG A 1 160 ? 15.006 22.680 -25.286 1.00 29.83 160 ARG A N 1
ATOM 1249 C CA . ARG A 1 160 ? 14.395 22.902 -26.601 1.00 29.83 160 ARG A CA 1
ATOM 1250 C C . ARG A 1 160 ? 13.828 21.629 -27.249 1.00 29.83 160 ARG A C 1
ATOM 1252 O O . ARG A 1 160 ? 14.549 20.854 -27.871 1.00 29.83 160 ARG A O 1
ATOM 1259 N N . TRP A 1 161 ? 12.516 21.471 -27.129 1.00 35.28 161 TRP A N 1
ATOM 1260 C CA . TRP A 1 161 ? 11.738 20.441 -27.803 1.00 35.28 161 TRP A CA 1
ATOM 1261 C C . TRP A 1 161 ? 11.823 20.623 -29.325 1.00 35.28 161 TRP A C 1
ATOM 1263 O O . TRP A 1 161 ? 11.415 21.659 -29.852 1.00 35.28 161 TRP A O 1
ATOM 1273 N N . ARG A 1 162 ? 12.335 19.614 -30.037 1.00 28.45 162 ARG A N 1
ATOM 1274 C CA . ARG A 1 162 ? 11.947 19.347 -31.427 1.00 28.45 162 ARG A CA 1
ATOM 1275 C C . ARG A 1 162 ? 11.009 18.150 -31.390 1.00 28.45 162 ARG A C 1
ATOM 1277 O O . ARG A 1 162 ? 11.352 17.110 -30.836 1.00 28.45 162 ARG A O 1
ATOM 1284 N N . SER A 1 163 ? 9.808 18.351 -31.910 1.00 38.50 163 SER A N 1
ATOM 1285 C CA . SER A 1 163 ? 8.803 17.320 -32.109 1.00 38.50 163 SER A CA 1
ATOM 1286 C C . SER A 1 163 ? 9.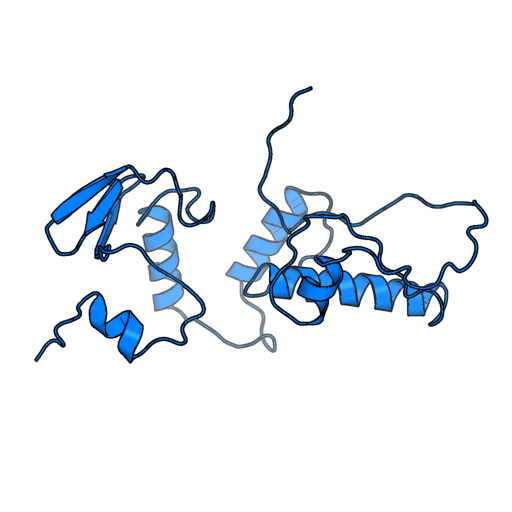337 16.254 -33.059 1.00 38.50 163 SER A C 1
ATOM 1288 O O . SER A 1 163 ? 9.757 16.583 -34.165 1.00 38.50 163 SER A O 1
ATOM 1290 N N . THR A 1 164 ? 9.338 14.998 -32.619 1.00 32.66 164 THR A N 1
ATOM 1291 C CA . THR A 1 164 ? 8.967 13.808 -33.407 1.00 32.66 164 THR A CA 1
ATOM 1292 C C . THR A 1 164 ? 9.046 12.565 -32.513 1.00 32.66 164 THR A C 1
ATOM 1294 O O . THR A 1 164 ? 10.048 12.322 -31.848 1.00 32.66 164 THR A O 1
ATOM 1297 N N . ASP A 1 165 ? 7.925 11.845 -32.489 1.00 32.94 165 ASP A N 1
ATOM 1298 C CA . ASP A 1 165 ? 7.770 10.398 -32.313 1.00 32.94 165 ASP A CA 1
ATOM 1299 C C . ASP A 1 165 ? 8.182 9.724 -30.990 1.00 32.94 165 ASP A C 1
ATOM 1301 O O . ASP A 1 165 ? 9.348 9.478 -30.702 1.00 32.94 165 ASP A O 1
ATOM 1305 N N . LEU A 1 166 ? 7.159 9.344 -30.209 1.00 33.22 166 LEU A N 1
ATOM 1306 C CA . LEU A 1 166 ? 6.787 7.953 -29.872 1.00 33.22 166 LEU A CA 1
ATOM 1307 C C . LEU A 1 166 ? 5.993 7.926 -28.559 1.00 33.22 166 LEU A C 1
ATOM 1309 O O . LEU A 1 166 ? 6.532 7.946 -27.454 1.00 33.22 166 LEU A O 1
ATOM 1313 N N . PHE A 1 167 ? 4.673 7.867 -28.715 1.00 36.41 167 PHE A N 1
ATOM 1314 C CA . PHE A 1 167 ? 3.730 7.438 -27.691 1.00 36.41 167 PHE A CA 1
ATOM 1315 C C . PHE A 1 167 ? 3.783 5.909 -27.611 1.00 36.41 167 PHE A C 1
ATOM 1317 O O . PHE A 1 167 ? 3.424 5.264 -28.591 1.00 36.41 167 PHE A O 1
ATOM 1324 N N . THR A 1 168 ? 4.206 5.331 -26.482 1.00 32.19 168 THR A N 1
ATOM 1325 C CA . THR A 1 168 ? 3.619 4.113 -25.872 1.00 32.19 168 THR A CA 1
ATOM 1326 C C . THR A 1 168 ? 4.373 3.686 -24.605 1.00 32.19 168 THR A C 1
ATOM 1328 O O . THR A 1 168 ? 5.596 3.610 -24.594 1.00 32.19 168 THR A O 1
ATOM 1331 N N . GLY A 1 169 ? 3.605 3.341 -23.563 1.00 32.22 169 GLY A N 1
ATOM 1332 C CA . GLY A 1 169 ? 3.962 2.310 -22.581 1.00 32.22 169 GLY A CA 1
ATOM 1333 C C . GLY A 1 169 ? 4.730 2.738 -21.325 1.00 32.22 169 GLY A C 1
ATOM 1334 O O . GLY A 1 169 ? 5.947 2.638 -21.297 1.00 32.22 169 GLY A O 1
ATOM 1335 N N . LEU A 1 170 ? 4.009 3.129 -20.265 1.00 35.12 170 LEU A N 1
ATOM 1336 C CA . LEU A 1 170 ? 4.023 2.495 -18.926 1.00 35.12 170 LEU A CA 1
ATOM 1337 C C . LEU A 1 170 ? 3.315 3.419 -17.920 1.00 35.12 170 LEU A C 1
ATOM 1339 O O . LEU A 1 170 ? 3.902 4.366 -17.407 1.00 35.12 170 LEU A O 1
ATOM 1343 N N . CYS A 1 171 ? 2.057 3.119 -17.606 1.00 31.61 171 CYS A N 1
ATOM 1344 C CA . CYS A 1 171 ? 1.401 3.629 -16.404 1.00 31.61 171 CYS A CA 1
ATOM 1345 C C . CYS A 1 171 ? 0.307 2.639 -15.986 1.00 31.61 171 CYS A C 1
ATOM 1347 O O . CYS A 1 171 ? -0.834 2.743 -16.414 1.00 31.61 171 CYS A O 1
ATOM 1349 N N . ALA A 1 172 ? 0.665 1.648 -15.173 1.00 31.06 172 ALA A N 1
ATOM 1350 C CA . ALA A 1 172 ? -0.260 1.020 -14.233 1.00 31.06 172 ALA A CA 1
ATOM 1351 C C . ALA A 1 172 ? 0.540 0.333 -13.135 1.00 31.06 172 ALA A C 1
ATOM 1353 O O . ALA A 1 172 ? 1.245 -0.638 -13.383 1.00 31.06 172 ALA A O 1
ATO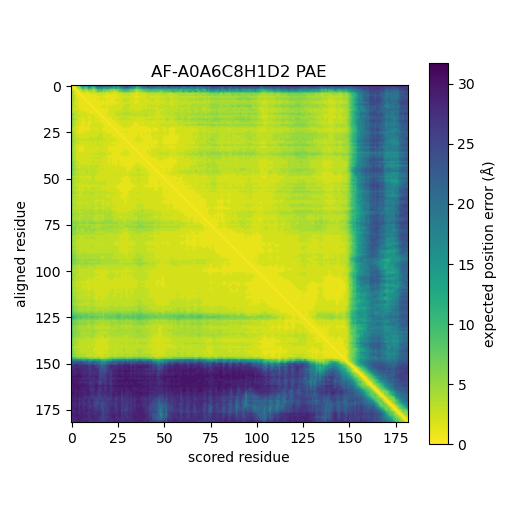M 1354 N N . ALA A 1 173 ? 0.433 0.905 -11.941 1.00 32.31 173 ALA A N 1
ATOM 1355 C CA . ALA A 1 173 ? 0.200 0.227 -10.664 1.00 32.31 173 ALA A CA 1
ATOM 1356 C C . ALA A 1 173 ? 0.554 1.199 -9.524 1.00 32.31 173 ALA A C 1
ATOM 1358 O O . ALA A 1 173 ? 1.397 0.908 -8.684 1.00 32.31 173 ALA A O 1
ATOM 1359 N N . ALA A 1 174 ? -0.047 2.394 -9.523 1.00 32.75 174 ALA A N 1
ATOM 1360 C CA . ALA A 1 174 ? 0.054 3.329 -8.401 1.00 32.75 174 ALA A CA 1
ATOM 1361 C C . ALA A 1 174 ? -1.103 4.345 -8.408 1.00 32.75 174 ALA A C 1
ATOM 1363 O O . ALA A 1 174 ? -0.863 5.543 -8.388 1.00 32.75 174 ALA A O 1
ATOM 1364 N N . ALA A 1 175 ? -2.350 3.876 -8.506 1.00 30.53 175 ALA A N 1
ATOM 1365 C CA . ALA A 1 175 ? -3.549 4.583 -8.034 1.00 30.53 175 ALA A CA 1
ATOM 1366 C C . ALA A 1 175 ? -4.785 3.744 -8.376 1.00 30.53 175 ALA A C 1
ATOM 1368 O O . ALA A 1 175 ? -5.226 3.705 -9.523 1.00 30.53 175 ALA A O 1
ATOM 1369 N N . GLY A 1 176 ? -5.366 3.088 -7.375 1.00 28.08 176 GLY A N 1
ATOM 1370 C CA . GLY A 1 176 ? -6.768 2.697 -7.436 1.00 28.08 176 GLY A CA 1
ATOM 1371 C C . GLY A 1 176 ? -7.631 3.942 -7.253 1.00 28.08 176 GLY A C 1
ATOM 1372 O O . GLY A 1 176 ? -8.104 4.190 -6.156 1.00 28.08 176 GLY A O 1
ATOM 1373 N N . TYR A 1 177 ? -7.798 4.735 -8.310 1.00 29.98 177 TYR A N 1
ATOM 1374 C CA . TYR A 1 177 ? -8.879 5.714 -8.418 1.00 29.98 177 TYR A CA 1
ATOM 1375 C C . TYR A 1 177 ? -9.480 5.594 -9.813 1.00 29.98 177 TYR A C 1
ATOM 1377 O O . TYR A 1 177 ? -9.050 6.227 -10.772 1.00 29.98 177 TYR A O 1
ATOM 1385 N N . SER A 1 178 ? -10.472 4.713 -9.912 1.00 30.67 178 SER A N 1
ATOM 1386 C CA . SER A 1 178 ? -11.452 4.745 -10.986 1.00 30.67 178 SER A CA 1
ATOM 1387 C C . SER A 1 178 ? -12.585 5.660 -10.520 1.00 30.67 178 SER A C 1
ATOM 1389 O O . SER A 1 178 ? -13.380 5.276 -9.663 1.00 30.67 178 SER A O 1
ATOM 1391 N N . SER A 1 179 ? -12.671 6.853 -11.094 1.00 28.19 179 SER A N 1
ATOM 1392 C CA . SER A 1 179 ? -13.957 7.505 -11.331 1.00 28.19 179 SER A CA 1
ATOM 1393 C C . SER A 1 179 ? -13.853 8.364 -12.588 1.00 28.19 179 SER A C 1
ATOM 1395 O O . SER A 1 179 ? -13.304 9.460 -12.616 1.00 28.19 179 SER A O 1
ATOM 1397 N N . CYS A 1 180 ? -14.362 7.772 -13.661 1.00 24.69 180 CYS A N 1
ATOM 1398 C CA . CYS A 1 180 ? -14.766 8.417 -14.897 1.00 24.69 180 CYS A CA 1
ATOM 1399 C C . CYS A 1 180 ? -15.991 9.308 -14.617 1.00 24.69 180 CYS A C 1
ATOM 1401 O O . CYS A 1 180 ? -16.878 8.848 -13.895 1.00 24.69 180 CYS A O 1
ATOM 1403 N N . SER A 1 181 ? -16.055 10.527 -15.172 1.00 26.22 181 SER A N 1
ATOM 1404 C CA . SER A 1 181 ? -17.214 11.098 -15.901 1.00 26.22 181 SER A CA 1
ATOM 1405 C C . SER A 1 181 ? -17.046 12.607 -16.146 1.00 26.22 181 SER A C 1
ATOM 1407 O O . SER A 1 181 ? -16.925 13.363 -15.184 1.00 26.22 181 SER A O 1
ATOM 1409 N N . LEU A 1 182 ? -17.185 12.971 -17.431 1.00 30.08 182 LEU A N 1
ATOM 1410 C CA . LEU A 1 182 ? -17.270 14.295 -18.083 1.00 30.08 182 LEU A CA 1
ATOM 1411 C C . LEU A 1 182 ? -15.954 15.042 -18.350 1.00 30.08 182 LEU A C 1
ATOM 1413 O O . LEU A 1 182 ? -15.340 15.585 -17.409 1.00 30.08 182 LEU A O 1
#

Sequence (182 aa):
MSLSVTRENFDEWMVPVYVPAPFIPVRGEGSRLWDQQGKEYIDFAGGIAVNALGHAHPALREALNEQANRFWHTGNGYTNEPALRLAKKLIDATFAERVFFCNSGAEANEAALKLARKYAHDRVGNHKSGIVAFKNAFHGRTLFTVSAALAVNRPIHSQRWRSTDLFTGLCAAAAGYSSCSL

Foldseek 3Di:
DDDDDAPVVCVVPPDPPDDDDRFAWDFWDFQWTATPVGDIDRHPCCVVVPNVRTGPNPVVVVVCVVVVVPPDDDPPVDDDDVVVVVQVVDVVVDVDPGDDDDDDQLVVVVVVLVVVQVVCCVPPRNVPNDDDADACDQRDDPPVRVVRHPPDDDPPDDPDDDDDDDDDDDDDDRDPDDDDDD

Secondary structure (DSSP, 8-state):
-PPP--SHHHHHHS-SS----SS-EEEEEBTEEEETT--EEE-SSHHHHT-TT-BT-HHHHHHHHHHHTT-S---SSS--HHHHHHHHHHHHHSS-S-----SSHHHHHHHHHHHHHHHHHHHT-TT-------TT----SSHHHHHHH---S-------PPP---------SS--------

InterPro domains:
  IPR001763 Rhodanese-like domain [PS50206] (99-143)
  IPR005814 Aminotransferase class-III [PF00202] (20-151)
  IPR015421 Pyridoxal phosphate-dependent transferase, major domain [G3DSA:3.40.640.10] (57-149)
  IPR015422 Pyridoxal phosphate-dependent transferase, small domain [G3DSA:3.90.1150.10] (27-56)
  IPR015424 Pyridoxal phosphate-dependent transferase [SSF53383] (7-149)
  IPR050103 Class-III Pyridoxal-phosphate-dependent Aminotransferase [PTHR11986] (9-149)